Protein AF-A0A420WUK9-F1 (afdb_monomer)

Foldseek 3Di:
DADLALLVLLLQLVVVCPDDVVLVVCVVVVHPDPPPPDDDPSSPRPPLSPVVNVVLVVCCVVPVLLNLLSLLQNVVPDPSNVVSLVSVLVQLLVQLPVVDVCLVVDDPLLSVLLSLLLSLLSVQCSVPVPVPDDDDDPVRSQCCCCPVPVRHDDSVCCVPRPVVSNVSSNVSSVVSNCVSRVVSSVSVVVSVVVVVVVVVVVD

Sequence (203 aa):
MIVNDPIEAVMRALDSGVRTQSMADLEEAGCKVQTSGSRGAGASHNEQYSRVFGHIRRMEDERPEQAATLYTLCAPEAEESNRWIDLMHARVVELMQQIITNWSNLRQRKTDRIEWLAFAAIIERRADLDDVKPDWGAERIAFYLAEFHGVNIPVNQWKRDWEAYWVAAKSALKEAEYQATDPVYKIIKEENRKNREFFDIAA

Mean predicted aligned error: 8.72 Å

Secondary structure (DSSP, 8-state):
---S-HHHHHHHHHHTTTT-HHHHHHHHTT-------S--TTTTSSGGGHHHHHHHHHHHHH-HHHHHHHHHHH-TTSHHHHHHHHHHHHHHHHHHHHH-TTGGGS-HHHHHHHHHHHHHHHHHHHH-SSS-SPPPPHHHHHHHHHHHH-----GGGHHHHTHHHHHHHHHHHHHHHHHHHHHHHHHHHHHHHHHHHHHHHH-

Structure (mmCIF, N/CA/C/O backbone):
data_AF-A0A420WUK9-F1
#
_entry.id   AF-A0A420WUK9-F1
#
loop_
_atom_site.group_PDB
_atom_site.id
_atom_site.type_symbol
_atom_site.label_atom_id
_atom_site.label_alt_id
_atom_site.label_comp_id
_atom_site.label_asym_id
_atom_site.label_entity_id
_atom_site.label_seq_id
_atom_site.pdbx_PDB_ins_code
_atom_site.Cartn_x
_atom_site.Cartn_y
_atom_site.Cartn_z
_atom_site.occupancy
_atom_site.B_iso_or_equiv
_atom_site.auth_seq_id
_atom_site.auth_comp_id
_atom_site.auth_asym_id
_atom_site.auth_atom_id
_atom_site.pdbx_PDB_model_num
ATOM 1 N N . MET A 1 1 ? 16.450 7.576 -21.619 1.00 72.56 1 MET A N 1
ATOM 2 C CA . MET A 1 1 ? 16.780 7.382 -20.189 1.00 72.56 1 MET A CA 1
ATOM 3 C C . MET A 1 1 ? 15.486 7.052 -19.465 1.00 72.56 1 MET A C 1
ATOM 5 O O . MET A 1 1 ? 14.461 7.597 -19.855 1.00 72.56 1 MET A O 1
ATOM 9 N N . ILE A 1 2 ? 15.513 6.131 -18.507 1.00 81.00 2 ILE A N 1
ATOM 10 C CA . ILE A 1 2 ? 14.335 5.741 -17.723 1.00 81.00 2 ILE A CA 1
ATOM 11 C C . ILE A 1 2 ? 14.124 6.781 -16.615 1.00 81.00 2 ILE A C 1
ATOM 13 O O . ILE A 1 2 ? 15.103 7.286 -16.061 1.00 81.00 2 ILE A O 1
ATOM 17 N N . VAL A 1 3 ? 12.870 7.113 -16.303 1.00 85.69 3 VAL A N 1
ATOM 18 C CA . VAL A 1 3 ? 12.529 7.962 -15.145 1.00 85.69 3 VAL A CA 1
ATOM 19 C C . VAL A 1 3 ? 13.046 7.337 -13.846 1.00 85.69 3 VAL A C 1
ATOM 21 O O . VAL A 1 3 ? 13.104 6.117 -13.726 1.00 85.69 3 VAL A O 1
ATOM 24 N N . ASN A 1 4 ? 13.490 8.162 -12.896 1.00 87.31 4 ASN A N 1
ATOM 25 C CA . ASN A 1 4 ? 14.113 7.657 -11.666 1.00 87.31 4 ASN A CA 1
ATOM 26 C C . ASN A 1 4 ? 13.093 7.172 -10.630 1.00 87.31 4 ASN A C 1
ATOM 28 O O . ASN A 1 4 ? 13.461 6.379 -9.764 1.00 87.31 4 ASN A O 1
ATOM 32 N N . ASP A 1 5 ? 11.852 7.652 -10.711 1.00 89.00 5 ASP A N 1
ATOM 33 C CA . ASP A 1 5 ? 10.774 7.209 -9.838 1.00 89.00 5 ASP A CA 1
ATOM 34 C C . ASP A 1 5 ? 10.286 5.807 -10.259 1.00 89.00 5 ASP A C 1
ATOM 36 O O . ASP A 1 5 ? 9.881 5.625 -11.413 1.00 89.00 5 ASP A O 1
ATOM 40 N N . PRO A 1 6 ? 10.354 4.791 -9.376 1.00 89.50 6 PRO A N 1
ATOM 41 C CA . PRO A 1 6 ? 9.926 3.440 -9.709 1.00 89.50 6 PRO A CA 1
ATOM 42 C C . PRO A 1 6 ? 8.428 3.332 -10.004 1.00 89.50 6 PRO A C 1
ATOM 44 O O . PRO A 1 6 ? 8.076 2.519 -10.858 1.00 89.50 6 PRO A O 1
ATOM 47 N N . ILE A 1 7 ? 7.566 4.134 -9.365 1.00 88.44 7 ILE A N 1
ATOM 48 C CA . ILE A 1 7 ? 6.120 4.119 -9.637 1.00 88.44 7 ILE A CA 1
ATOM 49 C C . ILE A 1 7 ? 5.873 4.620 -11.055 1.00 88.44 7 ILE A C 1
ATOM 51 O O . ILE A 1 7 ? 5.347 3.872 -11.875 1.00 88.44 7 ILE A O 1
ATOM 55 N N . GLU A 1 8 ? 6.354 5.814 -11.400 1.00 87.25 8 GLU A N 1
ATOM 56 C CA . GLU A 1 8 ? 6.238 6.359 -12.752 1.00 87.25 8 GLU A CA 1
ATOM 57 C C . GLU A 1 8 ? 6.865 5.419 -13.798 1.00 87.25 8 GLU A C 1
ATOM 59 O O . GLU A 1 8 ? 6.338 5.249 -14.902 1.00 87.25 8 GLU A O 1
ATOM 64 N N . ALA A 1 9 ? 7.978 4.759 -13.467 1.00 87.69 9 ALA A N 1
ATOM 65 C CA . ALA A 1 9 ? 8.597 3.797 -14.367 1.00 87.69 9 ALA A CA 1
ATOM 66 C C . ALA A 1 9 ? 7.727 2.558 -14.603 1.00 87.69 9 ALA A C 1
ATOM 68 O O . ALA A 1 9 ? 7.656 2.083 -15.737 1.00 87.69 9 ALA A O 1
ATOM 69 N N . VAL A 1 10 ? 7.059 2.048 -13.566 1.00 88.50 10 VAL A N 1
ATOM 70 C CA . VAL A 1 10 ? 6.077 0.966 -13.691 1.00 88.50 10 VAL A CA 1
ATOM 71 C C . VAL A 1 10 ? 4.867 1.435 -14.491 1.00 88.50 10 VAL A C 1
ATOM 73 O O . VAL A 1 10 ? 4.473 0.736 -15.418 1.00 88.50 10 VAL A O 1
ATOM 76 N N . MET A 1 11 ? 4.329 2.628 -14.217 1.00 85.81 11 MET A N 1
ATOM 77 C CA . MET A 1 11 ? 3.212 3.202 -14.979 1.00 85.81 11 MET A CA 1
ATOM 78 C C . MET A 1 11 ? 3.536 3.249 -16.473 1.00 85.81 11 MET A C 1
ATOM 80 O O . MET A 1 11 ? 2.788 2.725 -17.293 1.00 85.81 11 MET A O 1
ATOM 84 N N . ARG A 1 12 ? 4.708 3.787 -16.831 1.00 85.56 12 ARG A N 1
ATOM 85 C CA . ARG A 1 12 ? 5.177 3.850 -18.223 1.00 85.56 12 ARG A CA 1
ATOM 86 C C . ARG A 1 12 ? 5.453 2.470 -18.816 1.00 85.56 12 ARG A C 1
ATOM 88 O O . ARG A 1 12 ? 5.250 2.281 -20.013 1.00 85.56 12 ARG A O 1
ATOM 95 N N . ALA A 1 13 ? 5.904 1.508 -18.011 1.00 84.06 13 ALA A N 1
ATOM 96 C CA . ALA A 1 13 ? 6.100 0.128 -18.446 1.00 84.06 13 ALA A CA 1
ATOM 97 C C . ALA A 1 13 ? 4.763 -0.565 -18.758 1.00 84.06 13 ALA A C 1
ATOM 99 O O . ALA A 1 13 ? 4.667 -1.250 -19.773 1.00 84.06 13 ALA A O 1
ATOM 100 N N . LEU A 1 14 ? 3.732 -0.357 -17.939 1.00 80.38 14 LEU A N 1
ATOM 101 C CA . LEU A 1 14 ? 2.392 -0.906 -18.161 1.00 80.38 14 LEU A CA 1
ATOM 102 C C . LEU A 1 14 ? 1.689 -0.220 -19.346 1.00 80.38 14 LEU A C 1
ATOM 104 O O . LEU A 1 14 ? 1.145 -0.907 -20.207 1.00 80.38 14 LEU A O 1
ATOM 108 N N . ASP A 1 15 ? 1.794 1.107 -19.452 1.00 74.94 15 ASP A N 1
ATOM 109 C CA . ASP A 1 15 ? 1.220 1.904 -20.550 1.00 74.94 15 ASP A CA 1
ATOM 110 C C . ASP A 1 15 ? 1.914 1.649 -21.901 1.00 74.94 15 ASP A C 1
ATOM 112 O O . ASP A 1 15 ? 1.296 1.712 -22.961 1.00 74.94 15 ASP A O 1
AT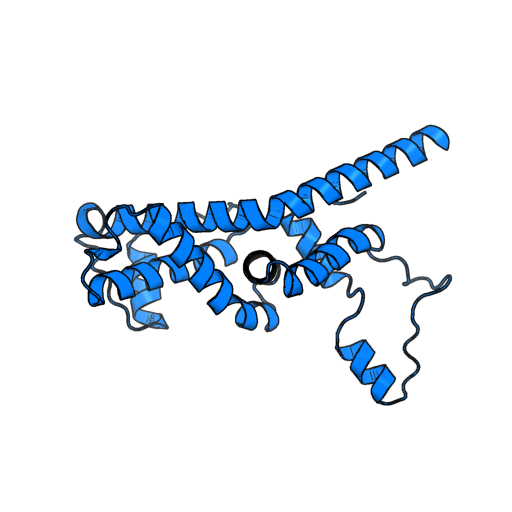OM 116 N N . SER A 1 16 ? 3.200 1.269 -21.888 1.00 63.09 16 SER A N 1
ATOM 117 C CA . SER A 1 16 ? 3.948 0.932 -23.110 1.00 63.09 16 SER A CA 1
ATOM 118 C C . SER A 1 16 ? 3.392 -0.263 -23.886 1.00 63.09 16 SER A C 1
ATOM 120 O O . SER A 1 16 ? 3.826 -0.502 -25.014 1.00 63.09 16 SER A O 1
ATOM 122 N N . GLY A 1 17 ? 2.451 -1.019 -23.307 1.00 53.19 17 GLY A N 1
ATOM 123 C CA . GLY A 1 17 ? 1.754 -2.088 -24.011 1.00 53.19 17 GLY A CA 1
ATOM 124 C C . GLY A 1 17 ? 2.697 -3.154 -24.564 1.00 53.19 17 GLY A C 1
ATOM 125 O O . GLY A 1 17 ? 2.399 -3.747 -25.602 1.00 53.19 17 GLY A O 1
ATOM 126 N N . VAL A 1 18 ? 3.840 -3.409 -23.909 1.00 50.34 18 VAL A N 1
ATOM 127 C CA . VAL A 1 18 ? 4.746 -4.505 -24.281 1.00 50.34 18 VAL A CA 1
ATOM 128 C C . VAL A 1 18 ? 4.016 -5.821 -23.989 1.00 50.34 18 VAL A C 1
ATOM 130 O O . VAL A 1 18 ? 4.150 -6.409 -22.930 1.00 50.34 18 VAL A O 1
ATOM 133 N N . ARG A 1 19 ? 3.202 -6.252 -24.959 1.00 47.47 19 ARG A N 1
ATOM 134 C CA . ARG A 1 19 ? 2.242 -7.369 -24.945 1.00 47.47 19 ARG A CA 1
ATOM 135 C C . ARG A 1 19 ? 1.090 -7.221 -23.944 1.00 47.47 19 ARG A C 1
ATOM 137 O O . ARG A 1 19 ? 1.145 -7.700 -22.815 1.00 47.47 19 ARG A O 1
ATOM 144 N N . THR A 1 20 ? -0.010 -6.640 -24.414 1.00 48.09 20 THR A N 1
ATOM 145 C CA . THR A 1 20 ? -1.340 -6.835 -23.821 1.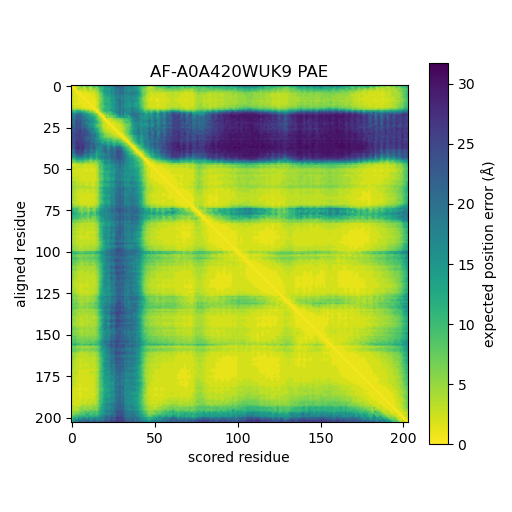00 48.09 20 THR A CA 1
ATOM 146 C C . THR A 1 20 ? -1.908 -8.204 -24.220 1.00 48.09 20 THR A C 1
ATOM 148 O O . THR A 1 20 ? -1.665 -8.676 -25.332 1.00 48.09 20 THR A O 1
ATOM 151 N N . GLN A 1 21 ? -2.690 -8.838 -23.336 1.00 43.78 21 GLN A N 1
ATOM 152 C CA . GLN A 1 21 ? -3.419 -10.099 -23.587 1.00 43.78 21 GLN A CA 1
ATOM 153 C C . GLN A 1 21 ? -4.220 -10.050 -24.901 1.00 43.78 21 GLN A C 1
ATOM 155 O O . GLN A 1 21 ? -4.240 -11.010 -25.661 1.00 43.78 21 GLN A O 1
ATOM 160 N N . SER A 1 22 ? -4.752 -8.874 -25.244 1.00 44.00 22 SER A N 1
ATOM 161 C CA . SER A 1 22 ? -5.442 -8.608 -26.507 1.00 44.00 22 SER A CA 1
ATOM 162 C C . SER A 1 22 ? -4.609 -8.914 -27.757 1.00 44.00 22 SER A C 1
ATOM 164 O O . SER A 1 22 ? -5.177 -9.226 -28.794 1.00 44.00 22 SER A O 1
ATOM 166 N N . MET A 1 23 ? -3.275 -8.849 -27.697 1.00 48.78 23 MET A N 1
ATOM 167 C CA . MET A 1 23 ? -2.414 -9.280 -28.805 1.00 48.78 23 MET A CA 1
ATOM 168 C C . MET A 1 23 ? -2.278 -10.807 -28.887 1.00 48.78 23 MET A C 1
ATOM 170 O O . MET A 1 23 ? -2.186 -11.334 -29.990 1.00 48.78 23 MET A O 1
ATOM 174 N N . ALA A 1 24 ? -2.304 -11.522 -27.758 1.00 50.66 24 ALA A N 1
ATOM 175 C CA . ALA A 1 24 ? -2.327 -12.986 -27.754 1.00 50.66 24 ALA A CA 1
ATOM 176 C C . ALA A 1 24 ? -3.669 -13.516 -28.293 1.00 50.66 24 ALA A C 1
ATOM 178 O O . ALA A 1 24 ? -3.678 -14.386 -29.162 1.00 50.66 24 ALA A O 1
ATOM 179 N N . ASP A 1 25 ? -4.782 -12.901 -27.882 1.00 51.44 25 ASP A N 1
ATOM 180 C CA . ASP A 1 25 ? -6.128 -13.243 -28.363 1.00 51.44 25 ASP A CA 1
ATOM 181 C C . ASP A 1 25 ? -6.295 -12.937 -29.868 1.00 51.44 25 ASP A C 1
ATOM 183 O O . ASP A 1 25 ? -6.964 -13.668 -30.598 1.00 51.44 25 ASP A O 1
ATOM 187 N N . LEU A 1 26 ? -5.653 -11.872 -30.370 1.00 53.84 26 LEU A N 1
ATOM 188 C CA . LEU A 1 26 ? -5.633 -11.534 -31.798 1.00 53.84 26 LEU A CA 1
ATOM 189 C C . LEU A 1 26 ? -4.819 -12.539 -32.632 1.00 53.84 26 LEU A C 1
ATOM 191 O O . LEU A 1 26 ? -5.233 -12.860 -33.747 1.00 53.84 26 LEU A O 1
ATOM 195 N N . GLU A 1 27 ? -3.695 -13.055 -32.124 1.00 52.12 27 GLU A N 1
ATOM 196 C CA . GLU A 1 27 ? -2.941 -14.129 -32.795 1.00 52.12 27 GLU A CA 1
ATOM 197 C C . GLU A 1 27 ? -3.718 -15.454 -32.793 1.00 52.12 27 GLU A C 1
ATOM 199 O O . GLU A 1 27 ? -3.749 -16.142 -33.817 1.00 52.12 27 GLU A O 1
ATOM 204 N N . GLU A 1 28 ? -4.405 -15.783 -31.693 1.00 53.22 28 GLU A N 1
ATOM 205 C CA . GLU A 1 28 ? -5.277 -16.963 -31.593 1.00 53.22 28 GLU A CA 1
ATOM 206 C C . GLU A 1 28 ? -6.492 -16.865 -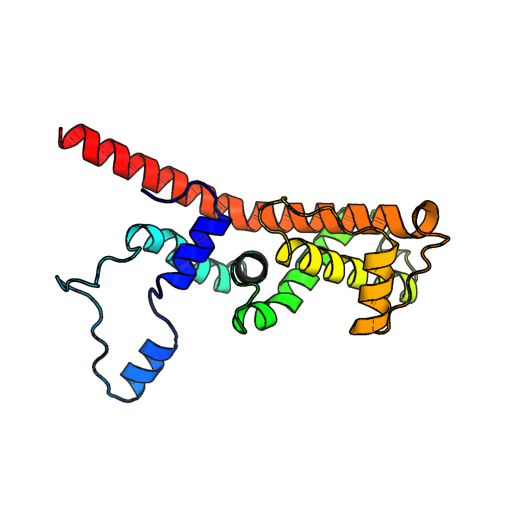32.536 1.00 53.22 28 GLU A C 1
ATOM 208 O O . GLU A 1 28 ? -6.886 -17.854 -33.158 1.00 53.22 28 GLU A O 1
ATOM 213 N N . ALA A 1 29 ? -7.014 -15.654 -32.758 1.00 61.88 29 ALA A N 1
ATOM 214 C CA . ALA A 1 29 ? -8.036 -15.357 -33.765 1.00 61.88 29 ALA A CA 1
ATOM 215 C C . ALA A 1 29 ? -7.506 -15.332 -35.219 1.00 61.88 29 ALA A C 1
ATOM 217 O O . ALA A 1 29 ? -8.258 -15.041 -36.154 1.00 61.88 29 ALA A O 1
ATOM 218 N N . GLY A 1 30 ? -6.221 -15.629 -35.440 1.00 43.41 30 GLY A N 1
ATOM 219 C CA . GLY A 1 30 ? -5.602 -15.688 -36.767 1.00 43.41 30 GLY A CA 1
ATOM 220 C C . GLY A 1 30 ? -5.255 -14.323 -37.372 1.00 43.41 30 GLY A C 1
ATOM 221 O O . GLY A 1 30 ? -4.895 -14.246 -38.553 1.00 43.41 30 GLY A O 1
ATOM 222 N N . CYS A 1 31 ? -5.332 -13.236 -36.601 1.00 46.03 31 CYS A N 1
ATOM 223 C CA . CYS A 1 31 ? -4.826 -11.938 -37.026 1.00 46.03 31 CYS A CA 1
ATOM 224 C C . CYS A 1 31 ? -3.295 -11.917 -36.923 1.00 46.03 31 CYS A C 1
ATOM 226 O O . CYS A 1 31 ? -2.708 -12.295 -35.912 1.00 46.03 31 CYS A O 1
ATOM 228 N N . LYS A 1 32 ? -2.619 -11.428 -37.972 1.00 41.16 32 LYS A N 1
ATOM 229 C CA . LYS A 1 32 ? -1.174 -11.174 -37.916 1.00 41.16 32 LYS A CA 1
ATOM 230 C C . LYS A 1 32 ? -0.914 -9.982 -37.006 1.00 41.16 32 LYS A C 1
ATOM 232 O O . LYS A 1 32 ? -0.949 -8.838 -37.460 1.00 41.16 32 LYS A O 1
ATOM 237 N N . VAL A 1 33 ? -0.628 -10.246 -35.739 1.00 45.53 33 VAL A N 1
ATOM 238 C CA . VAL A 1 33 ? -0.052 -9.234 -34.863 1.00 45.53 33 VAL A CA 1
ATOM 239 C C . VAL A 1 33 ? 1.368 -8.982 -35.349 1.00 45.53 33 VAL A C 1
ATOM 241 O O . VAL A 1 33 ? 2.198 -9.886 -35.433 1.00 45.53 33 VAL A O 1
ATOM 244 N N . GLN A 1 34 ? 1.647 -7.744 -35.755 1.00 39.94 34 GLN A N 1
ATOM 245 C CA . GLN A 1 34 ? 3.015 -7.330 -36.029 1.00 39.94 34 GLN A CA 1
ATOM 246 C C . GLN A 1 34 ? 3.765 -7.299 -34.698 1.00 39.94 34 GLN A C 1
ATOM 248 O O . GLN A 1 34 ? 3.801 -6.280 -34.015 1.00 39.94 34 GLN A O 1
ATOM 253 N N . THR A 1 35 ? 4.385 -8.418 -34.327 1.00 40.50 35 THR A N 1
ATOM 254 C CA . THR A 1 35 ? 5.467 -8.400 -33.348 1.00 40.50 35 THR A CA 1
ATOM 255 C C . THR A 1 35 ? 6.555 -7.519 -33.943 1.00 40.50 35 THR A C 1
ATOM 257 O O . THR A 1 35 ? 7.091 -7.844 -35.006 1.00 40.50 35 THR A O 1
ATOM 260 N N . SER A 1 36 ? 6.844 -6.381 -33.321 1.00 43.00 36 SER A N 1
ATOM 261 C CA . SER A 1 36 ? 7.836 -5.424 -33.799 1.00 43.00 36 SER A CA 1
ATOM 262 C C . SER A 1 36 ? 9.255 -5.979 -33.648 1.00 43.00 36 SER A C 1
ATOM 264 O O . SER A 1 36 ? 10.040 -5.541 -32.816 1.00 43.00 36 SER A O 1
ATOM 266 N N . GLY A 1 37 ? 9.601 -6.940 -34.499 1.00 39.81 37 GLY A N 1
ATOM 267 C CA . GLY A 1 37 ? 10.930 -7.053 -35.060 1.00 39.81 37 GLY A CA 1
ATOM 268 C C . GLY A 1 37 ? 10.988 -6.139 -36.280 1.00 39.81 37 GLY A C 1
ATOM 269 O O . GLY A 1 37 ? 10.322 -6.389 -37.280 1.00 39.81 37 GLY A O 1
ATOM 270 N N . SER A 1 38 ? 11.816 -5.100 -36.203 1.00 36.25 38 SER A N 1
ATOM 271 C CA . SER A 1 38 ? 12.201 -4.188 -37.292 1.00 36.25 38 SER A CA 1
ATOM 272 C C . SER A 1 38 ? 11.296 -2.967 -37.584 1.00 36.25 38 SER A C 1
ATOM 274 O O . SER A 1 38 ? 10.196 -3.053 -38.114 1.00 36.25 38 SER A O 1
ATOM 276 N N . ARG A 1 39 ? 11.868 -1.786 -37.297 1.00 35.84 39 ARG A N 1
ATOM 277 C CA . ARG A 1 39 ? 11.868 -0.571 -38.143 1.00 35.84 39 ARG A CA 1
ATOM 278 C C . ARG A 1 39 ? 10.514 -0.029 -38.645 1.00 35.84 39 ARG A C 1
ATOM 280 O O . ARG A 1 39 ? 10.392 0.311 -39.818 1.00 35.84 39 ARG A O 1
ATOM 287 N N . GLY A 1 40 ? 9.534 0.147 -37.761 1.00 31.86 40 GLY A N 1
ATOM 288 C CA . GLY A 1 40 ? 8.348 0.979 -38.020 1.00 31.86 40 GLY A CA 1
ATOM 289 C C . GLY A 1 40 ? 8.339 2.234 -37.143 1.00 31.86 40 GLY A C 1
ATOM 290 O O . GLY A 1 40 ? 8.760 2.167 -35.993 1.00 31.86 40 GLY A O 1
ATOM 291 N N . ALA A 1 41 ? 7.830 3.362 -37.649 1.00 33.84 41 ALA A N 1
ATOM 292 C CA . ALA A 1 41 ? 7.828 4.680 -36.987 1.00 33.84 41 ALA A CA 1
ATOM 293 C C . ALA A 1 41 ? 7.023 4.779 -35.662 1.00 33.84 41 ALA A C 1
ATOM 295 O O . ALA A 1 41 ? 6.920 5.860 -35.093 1.00 33.84 41 ALA A O 1
ATOM 296 N N . GLY A 1 42 ? 6.481 3.664 -35.158 1.00 40.25 42 GLY A N 1
ATOM 297 C CA . GLY A 1 42 ? 5.847 3.541 -33.838 1.00 40.25 42 GLY A CA 1
ATOM 298 C C . GLY A 1 42 ? 6.417 2.416 -32.960 1.00 40.25 42 GLY A C 1
ATOM 299 O O . GLY A 1 42 ? 5.924 2.203 -31.862 1.00 40.25 42 GLY A O 1
ATOM 300 N N . ALA A 1 43 ? 7.455 1.699 -33.412 1.00 41.00 43 ALA A N 1
ATOM 301 C CA . ALA A 1 43 ? 8.002 0.510 -32.741 1.00 41.00 43 ALA A CA 1
ATOM 302 C C . ALA A 1 43 ? 8.920 0.814 -31.537 1.00 41.00 43 ALA A C 1
ATOM 304 O O . ALA A 1 43 ? 9.474 -0.108 -30.949 1.00 41.00 43 ALA A O 1
ATOM 305 N N . SER A 1 44 ? 9.116 2.089 -31.191 1.00 47.16 44 SER A N 1
ATOM 306 C CA . SER A 1 44 ? 10.120 2.545 -30.219 1.00 47.16 44 SER A CA 1
ATOM 307 C C . SER A 1 44 ? 9.538 3.344 -29.053 1.00 47.16 44 SER A C 1
ATOM 309 O O . SER A 1 44 ? 10.287 4.018 -28.342 1.00 47.16 44 SER A O 1
ATOM 311 N N . HIS A 1 45 ? 8.216 3.356 -28.866 1.00 47.50 45 HIS A N 1
ATOM 312 C CA . HIS A 1 45 ? 7.660 3.994 -27.677 1.00 47.50 45 HIS A CA 1
ATOM 313 C C . HIS A 1 45 ? 7.955 3.102 -26.470 1.00 47.50 45 HIS A C 1
ATOM 315 O O . HIS A 1 45 ? 7.460 1.987 -26.375 1.00 47.50 45 HIS A O 1
ATOM 321 N N . ASN A 1 46 ? 8.801 3.602 -25.566 1.00 60.41 46 ASN A N 1
ATOM 322 C CA . ASN A 1 46 ? 9.093 3.004 -24.264 1.00 60.41 46 ASN A CA 1
ATOM 323 C C . ASN A 1 46 ? 9.864 1.664 -24.264 1.00 60.41 46 ASN A C 1
ATOM 325 O O . ASN A 1 46 ? 9.864 0.982 -23.243 1.00 60.41 46 ASN A O 1
ATOM 329 N N . GLU A 1 47 ? 10.615 1.315 -25.319 1.00 68.81 47 GLU A N 1
ATOM 330 C CA . GLU A 1 47 ? 11.494 0.120 -25.337 1.00 68.81 47 GLU A CA 1
ATOM 331 C C . GLU A 1 47 ? 12.451 0.073 -24.129 1.00 68.81 47 GLU A C 1
ATOM 333 O O . GLU A 1 47 ? 12.728 -0.994 -23.571 1.00 68.81 47 GLU A O 1
ATOM 338 N N . GLN A 1 48 ? 12.878 1.246 -23.650 1.00 74.06 48 GLN A N 1
ATOM 339 C CA . GLN A 1 48 ? 13.698 1.393 -22.450 1.00 74.06 48 GLN A CA 1
ATOM 340 C C . GLN A 1 48 ? 13.042 0.835 -21.170 1.00 74.06 48 GLN A C 1
ATOM 342 O O . GLN A 1 48 ? 13.749 0.561 -20.208 1.00 74.06 48 GLN A O 1
ATOM 347 N N . TYR A 1 49 ? 11.722 0.624 -21.143 1.00 83.38 49 TYR A N 1
ATOM 348 C CA . TYR A 1 49 ? 10.981 0.059 -20.008 1.00 83.38 49 TYR A CA 1
ATOM 349 C C . TYR A 1 49 ? 10.765 -1.460 -20.104 1.00 83.38 49 TYR A C 1
ATOM 351 O O . TYR A 1 49 ? 10.251 -2.065 -19.164 1.00 83.38 49 TYR A O 1
ATOM 359 N N . SER A 1 50 ? 11.205 -2.115 -21.184 1.00 83.38 50 SER A N 1
ATOM 360 C CA . SER A 1 50 ? 11.016 -3.560 -21.405 1.00 83.38 50 SER A CA 1
ATOM 361 C C . SER A 1 50 ? 11.553 -4.438 -20.264 1.00 83.38 50 SER A C 1
ATOM 363 O O . SER A 1 50 ? 10.906 -5.411 -19.873 1.00 83.38 50 SER A O 1
ATOM 365 N N . ARG A 1 51 ? 12.702 -4.083 -19.668 1.00 85.81 51 ARG A N 1
ATOM 366 C CA . ARG A 1 51 ? 13.251 -4.798 -18.498 1.00 85.81 51 ARG A CA 1
ATOM 367 C C . ARG A 1 51 ? 12.406 -4.613 -17.238 1.00 85.81 51 ARG A C 1
ATOM 369 O O . ARG A 1 51 ? 12.308 -5.557 -16.458 1.00 85.81 51 ARG A O 1
ATOM 376 N N . VAL A 1 52 ? 11.822 -3.429 -17.041 1.00 88.06 52 VAL A N 1
ATOM 377 C CA . VAL A 1 52 ? 10.908 -3.155 -15.920 1.00 88.06 52 VAL A CA 1
ATOM 378 C C . VAL A 1 52 ? 9.643 -3.993 -16.094 1.00 88.06 52 VAL A C 1
ATOM 380 O O . VAL A 1 52 ? 9.286 -4.747 -15.195 1.00 88.06 52 VAL A O 1
ATOM 383 N N . PHE A 1 53 ? 9.049 -3.977 -17.289 1.00 86.75 53 PHE A N 1
ATOM 384 C CA . PHE A 1 53 ? 7.879 -4.792 -17.609 1.00 86.75 53 PHE A CA 1
ATOM 385 C C . PHE A 1 53 ? 8.135 -6.297 -17.426 1.00 86.75 53 PHE A C 1
ATOM 387 O O . PHE A 1 53 ? 7.401 -6.980 -16.717 1.00 86.75 53 PHE A O 1
ATOM 394 N N . GLY A 1 54 ? 9.223 -6.824 -17.999 1.00 85.00 54 GLY A N 1
ATOM 395 C CA . GLY A 1 54 ? 9.584 -8.238 -17.853 1.00 85.00 54 GLY A CA 1
ATOM 396 C C . GLY A 1 54 ? 9.934 -8.641 -16.414 1.00 85.00 54 GLY A C 1
ATOM 397 O O . GLY A 1 54 ? 9.892 -9.821 -16.068 1.00 85.00 54 GLY A O 1
ATOM 398 N N . HIS A 1 55 ? 10.295 -7.688 -15.554 1.00 89.38 55 HIS A N 1
ATOM 399 C CA . HIS A 1 55 ? 10.437 -7.945 -14.126 1.00 89.38 55 HIS A CA 1
ATOM 400 C C . HIS A 1 55 ? 9.081 -8.036 -13.424 1.00 89.38 55 HIS A C 1
ATOM 402 O O . HIS A 1 55 ? 8.876 -9.001 -12.695 1.00 89.38 55 HIS A O 1
ATOM 408 N N . ILE A 1 56 ? 8.155 -7.113 -13.701 1.00 89.00 56 ILE A N 1
ATOM 409 C CA . ILE A 1 56 ? 6.787 -7.145 -13.157 1.00 89.00 56 ILE A CA 1
ATOM 410 C C . ILE A 1 56 ? 6.095 -8.464 -13.524 1.00 89.00 56 ILE A C 1
ATOM 412 O O . ILE A 1 56 ? 5.550 -9.125 -12.651 1.00 89.00 56 ILE A O 1
ATOM 416 N N . ARG A 1 57 ? 6.210 -8.915 -14.781 1.00 87.94 57 ARG A N 1
ATOM 417 C CA . ARG A 1 57 ? 5.630 -10.199 -15.212 1.00 87.94 57 ARG A CA 1
ATOM 418 C C . ARG A 1 57 ? 6.196 -11.407 -14.472 1.00 87.94 57 ARG A C 1
ATOM 420 O O . ARG A 1 57 ? 5.443 -12.282 -14.087 1.00 87.94 57 ARG A O 1
ATOM 427 N N . ARG A 1 58 ? 7.505 -11.449 -14.212 1.00 89.88 58 ARG A N 1
ATOM 428 C CA . ARG A 1 58 ? 8.084 -12.520 -13.376 1.00 89.88 58 ARG A CA 1
ATOM 429 C C . ARG A 1 58 ? 7.637 -12.425 -11.921 1.00 89.88 58 ARG A C 1
ATOM 431 O O . ARG A 1 58 ? 7.480 -13.445 -11.265 1.00 89.88 58 ARG A O 1
ATOM 438 N N . MET A 1 59 ? 7.432 -11.208 -11.425 1.00 90.94 59 MET A N 1
ATO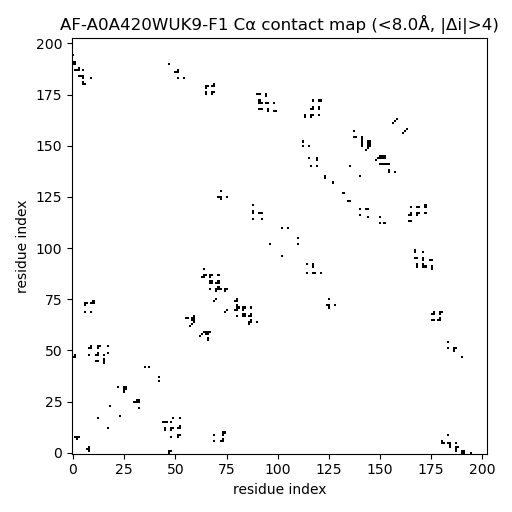M 439 C CA . MET A 1 59 ? 6.939 -10.974 -10.073 1.00 90.94 59 MET A CA 1
ATOM 440 C C . MET A 1 59 ? 5.525 -11.537 -9.882 1.00 90.94 59 MET A C 1
ATOM 442 O O . MET A 1 59 ? 5.230 -11.994 -8.787 1.00 90.94 59 MET A O 1
ATOM 446 N N . GLU A 1 60 ? 4.685 -11.575 -10.921 1.00 91.06 60 GLU A N 1
ATOM 447 C CA . GLU A 1 60 ? 3.360 -12.219 -10.856 1.00 91.06 60 GLU A CA 1
ATOM 448 C C . GLU A 1 60 ? 3.448 -13.695 -10.455 1.00 91.06 60 GLU A C 1
ATOM 450 O O . GLU A 1 60 ? 2.649 -14.149 -9.641 1.00 91.06 60 GLU A O 1
ATOM 455 N N . ASP A 1 61 ? 4.441 -14.419 -10.976 1.00 90.81 61 ASP A N 1
ATOM 456 C CA . ASP A 1 61 ? 4.633 -15.841 -10.685 1.00 90.81 61 ASP A CA 1
ATOM 457 C C . ASP A 1 61 ? 5.443 -16.069 -9.399 1.00 90.81 61 ASP A C 1
ATOM 459 O O . ASP A 1 61 ? 5.143 -16.958 -8.603 1.00 90.81 61 ASP A O 1
ATOM 463 N N . GLU A 1 62 ? 6.505 -15.284 -9.198 1.00 93.69 62 GLU A N 1
ATOM 464 C CA . GLU A 1 62 ? 7.481 -15.517 -8.129 1.00 93.69 62 GLU A CA 1
ATOM 465 C C . GLU A 1 62 ? 7.075 -14.882 -6.791 1.00 93.69 62 GLU A C 1
ATOM 467 O O . GLU A 1 62 ? 7.437 -15.403 -5.733 1.00 93.69 62 GLU A O 1
ATOM 472 N N . ARG A 1 63 ? 6.404 -13.722 -6.834 1.00 93.75 63 ARG A N 1
ATOM 473 C CA . ARG A 1 63 ? 6.080 -12.859 -5.679 1.00 93.75 63 ARG A CA 1
ATOM 474 C C . ARG A 1 63 ? 4.782 -12.076 -5.921 1.00 93.75 63 ARG A C 1
ATOM 476 O O . ARG A 1 63 ? 4.811 -10.840 -6.034 1.00 93.75 63 ARG A O 1
ATOM 483 N N . PRO A 1 64 ? 3.641 -12.771 -6.042 1.00 93.56 64 PRO A N 1
ATOM 484 C CA . PRO A 1 64 ? 2.384 -12.170 -6.476 1.00 93.56 64 PRO A CA 1
ATOM 485 C C . PRO A 1 64 ? 1.921 -11.017 -5.570 1.00 93.56 64 PRO A C 1
ATOM 487 O O . PRO A 1 64 ? 1.294 -10.078 -6.047 1.00 93.56 64 PRO A O 1
ATOM 490 N N . GLU A 1 65 ? 2.277 -11.013 -4.285 1.00 93.38 65 GLU A N 1
ATOM 491 C CA . GLU A 1 65 ? 1.990 -9.927 -3.342 1.00 93.38 65 GLU A CA 1
ATOM 492 C C . GLU A 1 65 ? 2.735 -8.615 -3.656 1.00 93.38 65 GLU A C 1
ATOM 494 O O . GLU A 1 65 ? 2.196 -7.517 -3.472 1.00 93.38 65 GLU A O 1
ATOM 499 N N . GLN A 1 66 ? 3.964 -8.709 -4.172 1.00 94.12 66 GLN A N 1
ATOM 500 C CA . GLN A 1 66 ? 4.735 -7.542 -4.606 1.00 94.12 66 GLN A CA 1
ATOM 501 C C . GLN A 1 66 ? 4.193 -7.026 -5.943 1.00 94.12 66 GLN A C 1
ATOM 503 O O . GLN A 1 66 ? 4.013 -5.818 -6.108 1.00 94.12 66 GLN A O 1
ATOM 508 N N . ALA A 1 67 ? 3.834 -7.935 -6.858 1.00 91.88 67 ALA A N 1
ATOM 509 C CA . ALA A 1 67 ? 3.193 -7.572 -8.120 1.00 91.88 67 ALA A CA 1
ATOM 510 C C . ALA A 1 67 ? 1.848 -6.875 -7.873 1.00 91.88 67 ALA A C 1
ATOM 512 O O . ALA A 1 67 ? 1.588 -5.818 -8.447 1.00 91.88 67 ALA A O 1
ATOM 513 N N . ALA A 1 68 ? 1.035 -7.405 -6.953 1.00 92.81 68 ALA A N 1
ATOM 514 C CA . ALA A 1 68 ? -0.241 -6.819 -6.559 1.00 92.81 68 ALA A CA 1
ATOM 515 C C . ALA A 1 68 ? -0.095 -5.374 -6.077 1.00 92.81 68 ALA A C 1
ATOM 517 O O . ALA A 1 68 ? -0.905 -4.516 -6.425 1.00 92.81 68 ALA A O 1
ATOM 518 N N . THR A 1 69 ? 0.957 -5.102 -5.303 1.00 93.81 69 THR A N 1
ATOM 519 C CA . THR A 1 69 ? 1.271 -3.759 -4.807 1.00 93.81 69 THR A CA 1
ATOM 520 C C . THR A 1 69 ? 1.568 -2.804 -5.965 1.00 93.81 69 THR A C 1
ATOM 522 O O . THR A 1 69 ? 0.988 -1.720 -6.026 1.00 93.81 69 THR A O 1
ATOM 525 N N . LEU A 1 70 ? 2.399 -3.220 -6.930 1.00 91.56 70 LEU A N 1
ATOM 526 C CA . LEU A 1 70 ? 2.695 -2.416 -8.121 1.00 91.56 70 LEU A CA 1
ATOM 527 C C . LEU A 1 70 ? 1.443 -2.173 -8.967 1.00 91.56 70 LEU A C 1
ATOM 529 O O . LEU A 1 70 ? 1.174 -1.030 -9.322 1.00 91.56 70 LEU A O 1
ATOM 533 N N . TYR A 1 71 ? 0.647 -3.206 -9.247 1.00 89.94 71 TYR A N 1
ATOM 534 C CA . TYR A 1 71 ? -0.585 -3.067 -10.028 1.00 89.94 71 TYR A CA 1
ATOM 535 C C . TYR A 1 71 ? -1.607 -2.156 -9.357 1.00 89.94 71 TYR A C 1
ATOM 537 O O . TYR A 1 71 ? -2.206 -1.295 -10.005 1.00 89.94 71 TYR A O 1
ATOM 545 N N . THR A 1 72 ? -1.786 -2.320 -8.049 1.00 91.00 72 THR A N 1
ATOM 546 C CA . THR A 1 72 ? -2.788 -1.561 -7.307 1.00 91.00 72 THR A CA 1
ATOM 547 C C . THR A 1 72 ? -2.433 -0.077 -7.247 1.00 91.00 72 THR A C 1
ATOM 549 O O . THR A 1 72 ? -3.314 0.764 -7.439 1.00 91.00 72 THR A O 1
ATOM 552 N N . LEU A 1 73 ? -1.153 0.248 -7.023 1.00 89.12 73 LEU A N 1
ATOM 553 C CA . LEU A 1 73 ? -0.682 1.627 -6.899 1.00 89.12 73 LEU A CA 1
ATOM 554 C C . LEU A 1 73 ? -0.418 2.299 -8.24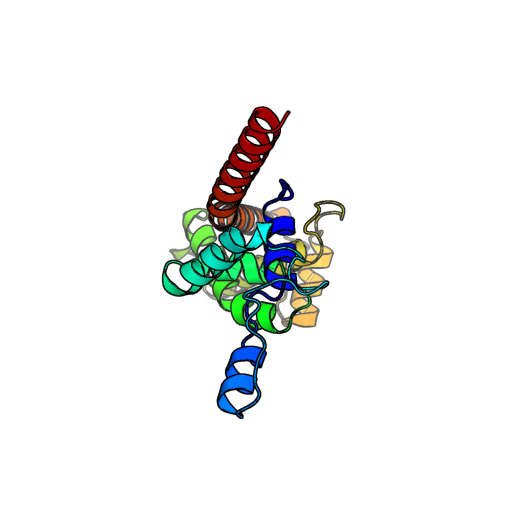9 1.00 89.12 73 LEU A C 1
ATOM 556 O O . LEU A 1 73 ? -0.731 3.469 -8.396 1.00 89.12 73 LEU A O 1
ATOM 560 N N . CYS A 1 74 ? 0.114 1.591 -9.245 1.00 82.31 74 CYS A N 1
ATOM 561 C CA . CYS A 1 74 ? 0.553 2.206 -10.503 1.00 82.31 74 CYS A CA 1
ATOM 562 C C . CYS A 1 74 ? -0.542 2.236 -11.582 1.00 82.31 74 CYS A C 1
ATOM 564 O O . CYS A 1 74 ? -0.401 2.934 -12.579 1.00 82.31 74 CYS A O 1
ATOM 566 N N . ALA A 1 75 ? -1.644 1.505 -11.419 1.00 71.88 75 ALA A N 1
ATOM 567 C CA . ALA A 1 75 ? -2.756 1.539 -12.369 1.00 71.88 75 ALA A CA 1
ATOM 568 C C . ALA A 1 75 ? -4.104 1.791 -11.672 1.00 71.88 75 ALA A C 1
ATOM 570 O O . ALA A 1 75 ? -5.053 1.043 -11.894 1.00 71.88 75 ALA A O 1
ATOM 571 N N . PRO A 1 76 ? -4.237 2.826 -10.818 1.00 65.69 76 PRO A N 1
ATOM 572 C CA . PRO A 1 76 ? -5.393 2.981 -9.937 1.00 65.69 76 PRO A CA 1
ATOM 573 C C . PRO A 1 76 ? -6.718 3.201 -10.682 1.00 65.69 76 PRO A C 1
ATOM 575 O O . PRO A 1 76 ? -7.773 3.031 -10.082 1.00 65.69 76 PRO A O 1
ATOM 578 N N . GLU A 1 77 ? -6.696 3.556 -11.963 1.00 66.44 77 GLU A N 1
ATOM 579 C CA . GLU A 1 77 ? -7.904 3.713 -12.785 1.00 66.44 77 GLU A CA 1
ATOM 580 C C . GLU A 1 77 ? -8.174 2.500 -13.691 1.00 66.44 77 GLU A C 1
ATOM 582 O O . GLU A 1 77 ? -9.243 2.399 -14.290 1.00 66.44 77 GLU A O 1
ATOM 587 N N . ALA A 1 78 ? -7.233 1.554 -13.779 1.00 65.25 78 ALA A N 1
ATOM 588 C CA . ALA A 1 78 ? -7.395 0.358 -14.590 1.00 65.25 78 ALA A CA 1
ATOM 589 C C . ALA A 1 78 ? -8.272 -0.671 -13.868 1.00 65.25 78 ALA A C 1
ATOM 591 O O . ALA A 1 78 ? -8.080 -0.958 -12.685 1.00 65.25 78 ALA A O 1
ATOM 592 N N . GLU A 1 79 ? -9.184 -1.307 -14.604 1.00 67.88 79 GLU A N 1
ATOM 593 C CA . GLU A 1 79 ? -9.978 -2.436 -14.099 1.00 67.88 79 GLU A CA 1
ATOM 594 C C . GLU A 1 79 ? -9.079 -3.555 -13.539 1.00 67.88 79 GLU A C 1
ATOM 596 O O . GLU A 1 79 ? -9.413 -4.209 -12.551 1.00 67.88 79 GLU A O 1
ATOM 601 N N . GLU A 1 80 ? -7.889 -3.718 -14.123 1.00 67.94 80 GLU A N 1
ATOM 602 C CA . GLU A 1 80 ? -6.869 -4.666 -13.681 1.00 67.94 80 GLU A CA 1
ATOM 603 C C . GLU A 1 80 ? -6.389 -4.405 -12.247 1.00 67.94 80 GLU A C 1
ATOM 605 O O . GLU A 1 80 ? -6.171 -5.364 -11.514 1.00 67.94 80 GLU A O 1
ATOM 610 N N . SER A 1 81 ? -6.310 -3.150 -11.788 1.00 76.19 81 SER A N 1
ATOM 611 C CA . SER A 1 81 ? -5.909 -2.822 -10.408 1.00 76.19 81 SER A CA 1
ATOM 612 C C . SER A 1 81 ? -6.891 -3.374 -9.373 1.00 76.19 81 SER A C 1
ATOM 614 O O . SER A 1 81 ? -6.485 -3.881 -8.327 1.00 76.19 81 SER A O 1
ATOM 616 N N . ASN A 1 82 ? -8.186 -3.400 -9.697 1.00 78.31 82 ASN A N 1
ATOM 617 C CA . ASN A 1 82 ? -9.194 -3.969 -8.803 1.00 78.31 82 ASN A CA 1
ATOM 618 C C . ASN A 1 82 ? -9.077 -5.493 -8.668 1.00 78.31 82 ASN A C 1
ATOM 620 O O . ASN A 1 82 ? -9.540 -6.037 -7.674 1.00 78.31 82 ASN A O 1
ATOM 624 N N . ARG A 1 83 ? -8.430 -6.191 -9.612 1.00 84.94 83 ARG A N 1
ATOM 625 C CA . ARG A 1 83 ? -8.171 -7.638 -9.488 1.00 84.94 83 ARG A CA 1
ATOM 626 C C . ARG A 1 83 ? -7.088 -7.948 -8.457 1.00 84.94 83 ARG A C 1
ATOM 628 O O . ARG A 1 83 ? -7.075 -9.036 -7.893 1.00 84.94 83 ARG A O 1
ATOM 635 N N . TRP A 1 84 ? -6.186 -6.999 -8.222 1.00 90.44 84 TRP A N 1
ATOM 636 C CA . TRP A 1 84 ? -5.038 -7.163 -7.334 1.00 90.44 84 TRP A CA 1
ATOM 637 C C . TRP A 1 84 ? -5.254 -6.566 -5.942 1.00 90.44 84 TRP A C 1
ATOM 639 O O . TRP A 1 84 ? -4.491 -6.876 -5.026 1.00 90.44 84 TRP A O 1
ATOM 649 N N . ILE A 1 85 ? -6.296 -5.748 -5.765 1.00 91.50 85 ILE A N 1
ATOM 650 C CA . ILE A 1 85 ? -6.521 -4.999 -4.526 1.00 91.50 85 ILE A CA 1
ATOM 651 C C . ILE A 1 85 ? -6.698 -5.906 -3.306 1.00 91.50 85 ILE A C 1
ATOM 653 O O . ILE A 1 85 ? -6.166 -5.590 -2.247 1.00 91.50 85 ILE A O 1
ATOM 657 N N . ASP A 1 86 ? -7.368 -7.051 -3.454 1.00 93.19 86 ASP A N 1
ATOM 658 C CA . ASP A 1 86 ? -7.579 -8.000 -2.356 1.00 93.19 86 ASP A CA 1
ATOM 659 C C . ASP A 1 86 ? -6.257 -8.640 -1.917 1.00 93.19 86 ASP A C 1
ATOM 661 O O . ASP A 1 86 ? -5.998 -8.814 -0.726 1.00 93.19 86 ASP A O 1
ATOM 665 N N . LEU A 1 87 ? -5.373 -8.938 -2.875 1.00 95.75 87 LEU A N 1
ATOM 666 C CA . LEU A 1 87 ? -4.059 -9.499 -2.580 1.00 95.75 87 LEU A CA 1
ATOM 667 C C . LEU A 1 87 ? -3.133 -8.459 -1.940 1.00 95.75 87 LEU A C 1
ATOM 669 O O . LEU A 1 87 ? -2.423 -8.767 -0.982 1.00 95.75 87 LEU A O 1
ATOM 673 N N . MET A 1 88 ? -3.178 -7.212 -2.416 1.00 95.31 88 MET A N 1
ATOM 674 C CA . MET A 1 88 ? -2.476 -6.105 -1.767 1.00 95.31 88 MET A CA 1
ATOM 675 C C . MET A 1 88 ? -3.011 -5.873 -0.349 1.00 95.31 88 MET A C 1
ATOM 677 O O . MET A 1 88 ? -2.230 -5.696 0.585 1.00 95.31 88 MET A O 1
ATOM 681 N N . HIS A 1 89 ? -4.330 -5.907 -0.164 1.00 96.81 89 HIS A N 1
ATOM 682 C CA . HIS A 1 89 ? -4.965 -5.763 1.142 1.00 96.81 89 HIS A CA 1
ATOM 683 C C . HIS A 1 89 ? -4.508 -6.854 2.109 1.00 96.81 89 HIS A C 1
ATOM 685 O O . HIS A 1 89 ? -4.038 -6.528 3.200 1.00 96.81 89 HIS A O 1
ATOM 691 N N . ALA A 1 90 ? -4.527 -8.119 1.681 1.00 97.25 90 ALA A N 1
ATOM 692 C CA . ALA A 1 90 ? -4.003 -9.236 2.462 1.00 97.25 90 ALA A CA 1
ATOM 693 C C . ALA A 1 90 ? -2.529 -9.027 2.849 1.00 97.25 90 ALA A C 1
ATOM 695 O O . ALA A 1 90 ? -2.158 -9.246 4.004 1.00 97.25 90 ALA A O 1
ATOM 696 N N . ARG A 1 91 ? -1.699 -8.530 1.921 1.00 97.62 91 ARG A N 1
ATOM 697 C CA . ARG A 1 91 ? -0.287 -8.229 2.190 1.00 97.62 91 ARG A CA 1
ATOM 698 C C . ARG A 1 91 ? -0.108 -7.125 3.232 1.00 97.62 91 ARG A C 1
ATOM 700 O O . ARG A 1 91 ? 0.718 -7.261 4.135 1.00 97.62 91 ARG A O 1
ATOM 707 N N . VAL A 1 92 ? -0.873 -6.039 3.137 1.00 98.06 92 VAL A N 1
ATOM 708 C CA . VAL A 1 92 ? -0.820 -4.954 4.130 1.00 98.06 92 VAL A CA 1
ATOM 709 C C . VAL A 1 92 ? -1.262 -5.471 5.500 1.00 98.06 92 VAL A C 1
ATOM 711 O O . VAL A 1 92 ? -0.600 -5.183 6.495 1.00 98.06 92 VAL A O 1
ATOM 714 N N . VAL A 1 93 ? -2.320 -6.283 5.567 1.00 97.94 93 VAL A N 1
ATOM 715 C CA . VAL A 1 93 ? -2.782 -6.897 6.822 1.00 97.94 93 VAL A CA 1
ATOM 716 C C . VAL A 1 93 ? -1.715 -7.815 7.426 1.00 97.94 93 VAL A C 1
ATOM 718 O O . VAL A 1 93 ? -1.462 -7.740 8.627 1.00 97.94 93 VAL A O 1
ATOM 721 N N . GLU A 1 94 ? -1.034 -8.631 6.620 1.00 97.25 94 GLU A N 1
ATOM 722 C CA . GLU A 1 94 ? 0.078 -9.474 7.079 1.00 97.25 94 GLU A CA 1
ATOM 723 C C . GLU A 1 94 ? 1.209 -8.637 7.701 1.00 97.25 94 GLU A C 1
ATOM 725 O O . GLU A 1 94 ? 1.689 -8.935 8.795 1.00 97.25 94 GLU A O 1
ATOM 730 N N . LEU A 1 95 ? 1.608 -7.542 7.051 1.00 97.81 95 LEU A N 1
ATOM 731 C CA . LEU A 1 95 ? 2.627 -6.634 7.586 1.00 97.81 95 LEU A CA 1
ATOM 732 C C . LEU A 1 95 ? 2.144 -5.919 8.857 1.00 97.81 95 LEU A C 1
ATOM 734 O O . LEU A 1 95 ? 2.908 -5.746 9.806 1.00 97.81 95 LEU A O 1
ATOM 738 N N . MET A 1 96 ? 0.861 -5.562 8.938 1.00 97.75 96 MET A N 1
ATOM 739 C CA . MET A 1 96 ? 0.277 -5.017 10.165 1.00 97.75 96 MET A CA 1
ATOM 740 C C . MET A 1 96 ? 0.326 -6.013 11.326 1.00 97.75 96 MET A C 1
ATOM 742 O O . MET A 1 96 ? 0.594 -5.599 12.454 1.00 97.75 96 MET A O 1
ATOM 746 N N . GLN A 1 97 ? 0.120 -7.309 11.078 1.00 96.50 97 GLN A N 1
ATOM 747 C CA . GLN A 1 97 ? 0.253 -8.356 12.101 1.00 96.50 97 GLN A CA 1
ATOM 748 C C . GLN A 1 97 ? 1.677 -8.438 12.664 1.00 96.50 97 GLN A C 1
ATOM 750 O O . GLN A 1 97 ? 1.853 -8.752 13.839 1.00 96.50 97 GLN A O 1
ATOM 755 N N . GLN A 1 98 ? 2.688 -8.113 11.853 1.00 96.44 98 GLN A N 1
ATOM 756 C CA . GLN A 1 98 ? 4.085 -8.051 12.290 1.00 96.44 98 GLN A CA 1
ATOM 757 C C . GLN A 1 98 ? 4.374 -6.793 13.127 1.00 96.44 98 GLN A C 1
ATOM 759 O O . GLN A 1 98 ? 5.175 -6.842 14.059 1.00 96.44 98 GLN A O 1
ATOM 764 N N . ILE A 1 99 ? 3.705 -5.674 12.828 1.00 96.44 99 ILE A N 1
ATOM 765 C CA . ILE A 1 99 ? 3.847 -4.403 13.561 1.00 96.44 99 ILE A CA 1
ATOM 766 C C . ILE A 1 99 ? 3.075 -4.434 14.893 1.00 96.44 99 ILE A C 1
ATOM 768 O O . ILE A 1 99 ? 3.543 -3.921 15.913 1.00 96.44 99 ILE A O 1
ATOM 772 N N . ILE A 1 100 ? 1.879 -5.025 14.907 1.00 94.75 100 ILE A N 1
ATOM 773 C CA . ILE A 1 100 ? 0.964 -5.023 16.053 1.00 94.75 100 ILE A CA 1
ATOM 774 C C . ILE A 1 100 ? 1.208 -6.273 16.902 1.00 94.75 100 ILE A C 1
ATOM 776 O O . ILE A 1 100 ? 0.647 -7.343 16.675 1.00 94.75 100 ILE A O 1
ATOM 780 N N . THR A 1 101 ? 2.005 -6.110 17.956 1.00 90.38 101 THR A N 1
ATOM 781 C CA . THR A 1 101 ? 2.494 -7.204 18.816 1.00 90.38 101 THR A CA 1
ATOM 782 C C . THR A 1 101 ? 1.409 -8.045 19.495 1.00 90.38 101 THR A C 1
ATOM 784 O O . THR A 1 101 ? 1.665 -9.187 19.868 1.00 90.38 101 THR A O 1
ATOM 787 N N . ASN A 1 102 ? 0.198 -7.514 19.674 1.00 91.88 102 ASN A N 1
ATOM 788 C CA . ASN A 1 102 ? -0.917 -8.207 20.321 1.00 91.88 102 ASN A CA 1
ATOM 789 C C . ASN A 1 102 ? -2.079 -8.530 19.369 1.00 91.88 102 ASN A C 1
ATOM 791 O O . ASN A 1 102 ? -3.200 -8.71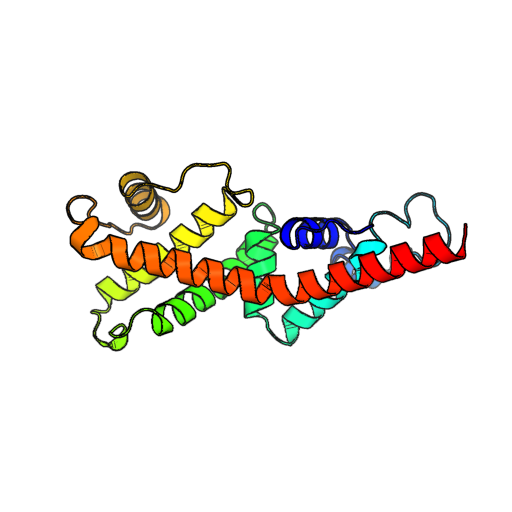1 19.848 1.00 91.88 102 ASN A O 1
ATOM 795 N N . TRP A 1 103 ? -1.834 -8.610 18.055 1.00 93.31 103 TRP A N 1
ATOM 796 C CA . TRP A 1 103 ? -2.874 -8.862 17.050 1.00 93.31 103 TRP A CA 1
ATOM 797 C C . TRP A 1 103 ? -3.742 -10.086 17.378 1.00 93.31 103 TRP A C 1
ATOM 799 O O . TRP A 1 103 ? -4.967 -10.007 17.347 1.00 93.31 103 TRP A O 1
ATOM 809 N N . SER A 1 104 ? -3.119 -11.194 17.788 1.00 93.50 104 SER A N 1
ATOM 810 C CA . SER A 1 104 ? -3.806 -12.444 18.150 1.00 93.50 104 SER A CA 1
ATOM 811 C C . SER A 1 104 ? -4.742 -12.329 19.359 1.00 93.50 104 SER A C 1
ATOM 813 O O . SER A 1 104 ? -5.633 -13.157 19.524 1.00 93.50 104 SER A O 1
ATOM 815 N N . ASN A 1 105 ? -4.574 -11.299 20.193 1.00 95.81 105 ASN A N 1
ATOM 816 C CA . ASN A 1 105 ? -5.414 -11.046 21.365 1.00 95.81 105 ASN A CA 1
ATOM 817 C C . ASN A 1 105 ? -6.583 -10.093 21.065 1.00 95.81 105 ASN A C 1
ATOM 819 O O . ASN A 1 105 ? -7.380 -9.780 21.956 1.00 95.81 105 ASN A O 1
ATOM 823 N N . LEU A 1 106 ? -6.683 -9.579 19.836 1.00 94.62 106 LEU A N 1
ATOM 824 C CA . LEU A 1 106 ? -7.766 -8.690 19.442 1.00 94.62 106 LEU A CA 1
ATOM 825 C C . LEU A 1 106 ? -9.069 -9.477 19.272 1.00 94.62 106 LEU A C 1
ATOM 827 O O . LEU A 1 106 ? -9.105 -10.605 18.793 1.00 94.62 106 LEU A O 1
ATOM 831 N N . ARG A 1 107 ? -10.183 -8.855 19.667 1.00 96.56 107 ARG A N 1
ATOM 832 C CA . ARG A 1 107 ? -11.516 -9.401 19.382 1.00 96.56 107 ARG A CA 1
ATOM 833 C C . ARG A 1 107 ? -11.763 -9.341 17.877 1.00 96.56 107 ARG A C 1
ATOM 835 O O . ARG A 1 107 ? -11.493 -8.293 17.298 1.00 96.56 107 ARG A O 1
ATOM 842 N N . GLN A 1 108 ? -12.418 -10.355 17.308 1.00 95.12 108 GLN A N 1
ATOM 843 C CA . GLN A 1 108 ? -12.713 -10.426 15.868 1.00 95.12 108 GLN A CA 1
ATOM 844 C C . GLN A 1 108 ? -13.291 -9.121 15.305 1.00 95.12 108 GLN A C 1
ATOM 846 O O . GLN A 1 108 ? -12.717 -8.524 14.411 1.00 95.12 108 GLN A O 1
ATOM 851 N N . ARG A 1 109 ? -14.334 -8.571 15.940 1.00 94.88 109 ARG A N 1
ATOM 852 C CA . ARG A 1 109 ? -14.951 -7.301 15.513 1.00 94.88 109 ARG A CA 1
ATOM 853 C C . ARG A 1 109 ? -13.974 -6.115 15.455 1.00 94.88 109 ARG A C 1
ATOM 855 O O . ARG A 1 109 ? -14.215 -5.144 14.741 1.00 94.88 109 ARG A O 1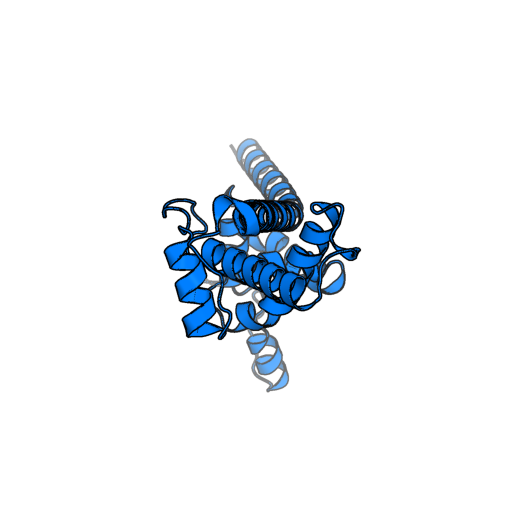
ATOM 862 N N . LYS A 1 110 ? -12.927 -6.122 16.286 1.00 95.38 110 LYS A N 1
ATOM 863 C CA . LYS A 1 110 ? -11.873 -5.101 16.259 1.00 95.38 110 LYS A CA 1
ATOM 864 C C . LYS A 1 110 ? -10.889 -5.387 15.127 1.00 95.38 110 LYS A C 1
ATOM 866 O O . LYS A 1 110 ? -10.544 -4.447 14.426 1.00 95.38 110 LYS A O 1
ATOM 871 N N . THR A 1 111 ? -10.509 -6.647 14.938 1.00 96.38 111 THR A N 1
ATOM 872 C CA . THR A 1 111 ? -9.687 -7.109 13.814 1.00 96.38 111 THR A CA 1
ATOM 873 C C . THR A 1 111 ? -10.317 -6.734 12.476 1.00 96.38 111 THR A C 1
ATOM 875 O O . THR A 1 111 ? -9.679 -6.021 11.714 1.00 96.38 111 THR A O 1
ATOM 878 N N . ASP A 1 112 ? -11.602 -7.042 12.266 1.00 96.38 112 ASP A N 1
ATOM 879 C CA . ASP A 1 112 ? -12.323 -6.709 11.028 1.00 96.38 112 ASP A CA 1
ATOM 880 C C . ASP A 1 112 ? -12.212 -5.206 10.708 1.00 96.38 112 ASP A C 1
ATOM 882 O O . ASP A 1 112 ? -11.911 -4.799 9.593 1.00 96.38 112 ASP A O 1
ATOM 886 N N . ARG A 1 113 ? -12.396 -4.338 11.712 1.00 97.38 113 ARG A N 1
ATOM 887 C CA . ARG A 1 113 ? -12.274 -2.879 11.537 1.00 97.38 113 ARG A CA 1
ATOM 888 C C . ARG A 1 113 ? -10.852 -2.427 11.223 1.00 97.38 113 ARG A C 1
ATOM 890 O O . ARG A 1 113 ? -10.685 -1.448 10.507 1.00 97.38 113 ARG A O 1
ATOM 897 N N . ILE A 1 114 ? -9.849 -3.087 11.793 1.00 97.44 114 ILE A N 1
ATOM 898 C CA . ILE A 1 114 ? -8.441 -2.783 11.526 1.00 97.44 114 ILE A CA 1
ATOM 899 C C . ILE A 1 114 ? -8.079 -3.195 10.098 1.00 97.44 114 ILE A C 1
ATOM 901 O O . ILE A 1 114 ? -7.397 -2.442 9.411 1.00 97.44 114 ILE A O 1
ATOM 905 N N . GLU A 1 115 ? -8.590 -4.327 9.619 1.00 97.75 115 GLU A N 1
ATOM 906 C CA . GLU A 1 115 ? -8.444 -4.728 8.219 1.00 97.75 115 GLU A CA 1
ATOM 907 C C . GLU A 1 115 ? -9.095 -3.698 7.287 1.00 97.75 115 GLU A C 1
ATOM 909 O O . GLU A 1 115 ? -8.484 -3.285 6.305 1.00 97.75 115 GLU A O 1
ATOM 914 N N . TRP A 1 116 ? -10.271 -3.170 7.630 1.00 98.00 116 TRP A N 1
ATOM 915 C CA . TRP A 1 116 ? -10.878 -2.076 6.864 1.00 98.00 116 TRP A CA 1
ATOM 916 C C . TRP A 1 116 ? -10.082 -0.763 6.917 1.00 98.00 116 TRP A C 1
ATOM 918 O O . TRP A 1 116 ? -10.039 -0.042 5.922 1.00 98.00 116 TRP A O 1
ATOM 928 N N . LEU A 1 117 ? -9.396 -0.457 8.024 1.00 97.88 117 LEU A N 1
ATOM 929 C CA . LEU A 1 117 ? -8.441 0.659 8.065 1.00 97.88 117 LEU A CA 1
ATOM 930 C C . LEU A 1 117 ? -7.269 0.435 7.099 1.00 97.88 117 LEU A C 1
ATOM 932 O O . LEU A 1 117 ? -6.850 1.383 6.439 1.00 97.88 117 LEU A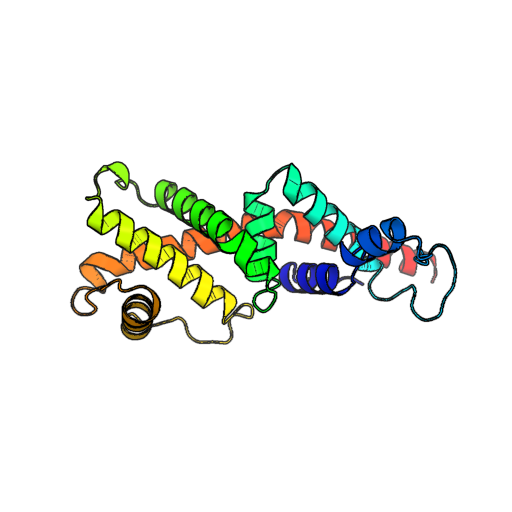 O 1
ATOM 936 N N . ALA A 1 118 ? -6.775 -0.801 6.976 1.00 98.19 118 ALA A N 1
ATOM 937 C CA . ALA A 1 118 ? -5.749 -1.153 5.993 1.00 98.19 118 ALA A CA 1
ATOM 938 C C . ALA A 1 118 ? -6.232 -0.896 4.561 1.00 98.19 118 ALA A C 1
ATOM 940 O O . ALA A 1 118 ? -5.527 -0.275 3.767 1.00 98.19 118 ALA A O 1
ATOM 941 N N . PHE A 1 119 ? -7.464 -1.308 4.253 1.00 97.31 119 PHE A N 1
ATOM 942 C CA . PHE A 1 119 ? -8.078 -1.047 2.955 1.00 97.31 119 PHE A CA 1
ATOM 943 C C . PHE A 1 119 ? -8.215 0.458 2.682 1.00 97.31 119 PHE A C 1
ATOM 945 O O . PHE A 1 119 ? -7.821 0.935 1.621 1.00 97.31 119 PHE A O 1
ATOM 952 N N . ALA A 1 120 ? -8.698 1.238 3.656 1.00 97.62 120 ALA A N 1
ATOM 953 C CA . ALA A 1 120 ? -8.798 2.691 3.519 1.00 97.62 120 ALA A CA 1
ATOM 954 C C . ALA A 1 120 ? -7.435 3.359 3.263 1.00 97.62 120 ALA A C 1
ATOM 956 O O . ALA A 1 120 ? -7.367 4.276 2.449 1.00 97.62 120 ALA A O 1
ATOM 957 N N . ALA A 1 121 ? -6.354 2.883 3.894 1.00 97.44 121 ALA A N 1
ATOM 958 C CA . ALA A 1 121 ? -5.001 3.390 3.648 1.00 97.44 121 ALA A CA 1
ATOM 959 C C . ALA A 1 121 ? -4.538 3.132 2.201 1.00 97.44 121 ALA A C 1
ATOM 961 O O . ALA A 1 121 ? -3.928 4.001 1.582 1.00 97.44 121 ALA A O 1
ATOM 962 N N . ILE A 1 122 ? -4.874 1.970 1.626 1.00 96.12 122 ILE A N 1
ATOM 963 C CA . ILE A 1 122 ? -4.589 1.663 0.213 1.00 96.12 122 ILE A CA 1
ATOM 964 C C . ILE A 1 122 ? -5.324 2.642 -0.710 1.00 96.12 122 ILE A C 1
ATOM 966 O O . ILE A 1 122 ? -4.734 3.174 -1.650 1.00 96.12 122 ILE A O 1
ATOM 970 N N . ILE A 1 123 ? -6.606 2.903 -0.441 1.00 94.44 123 ILE A N 1
ATOM 971 C CA . ILE A 1 123 ? -7.418 3.824 -1.248 1.00 94.44 123 ILE A CA 1
ATOM 972 C C . ILE A 1 123 ? -6.927 5.270 -1.120 1.00 94.44 123 ILE A C 1
ATOM 974 O O . ILE A 1 123 ? -6.859 5.980 -2.123 1.00 94.44 123 ILE A O 1
ATOM 978 N N . GLU A 1 124 ? -6.547 5.704 0.084 1.00 94.69 124 GLU A N 1
ATOM 979 C CA . GLU A 1 124 ? -5.900 7.001 0.300 1.00 94.69 124 GLU A CA 1
ATOM 980 C C . GLU A 1 124 ? -4.635 7.125 -0.552 1.00 94.69 124 GLU A C 1
ATOM 982 O O . GLU A 1 124 ? -4.513 8.089 -1.307 1.00 94.69 124 GLU A O 1
ATOM 987 N N . ARG A 1 125 ? -3.739 6.131 -0.495 1.00 93.25 125 ARG A N 1
ATOM 988 C CA . ARG A 1 125 ? -2.484 6.148 -1.256 1.00 93.25 125 ARG A CA 1
ATOM 989 C C . ARG A 1 125 ? -2.714 6.146 -2.764 1.00 93.25 125 ARG A C 1
ATOM 991 O O . ARG A 1 125 ? -2.059 6.896 -3.473 1.00 93.25 125 ARG A O 1
ATOM 998 N N . ARG A 1 126 ? -3.688 5.381 -3.266 1.00 90.38 126 ARG A N 1
ATOM 999 C CA . ARG A 1 126 ? -4.083 5.418 -4.690 1.00 90.38 126 ARG A CA 1
ATOM 1000 C C . ARG A 1 126 ? -4.567 6.796 -5.128 1.00 90.38 126 ARG A C 1
ATOM 1002 O O . ARG A 1 126 ? -4.369 7.177 -6.277 1.00 90.38 126 ARG A O 1
ATOM 1009 N N . ALA A 1 127 ? -5.228 7.529 -4.236 1.00 88.44 127 ALA A N 1
ATOM 1010 C CA . ALA A 1 127 ? -5.702 8.872 -4.532 1.00 88.44 127 ALA A CA 1
ATOM 1011 C C . ALA A 1 127 ? -4.574 9.917 -4.529 1.00 88.44 127 ALA A C 1
ATOM 1013 O O . ALA A 1 127 ? -4.806 11.020 -5.034 1.00 88.44 127 ALA A O 1
ATOM 1014 N N . ASP A 1 128 ? -3.403 9.606 -3.966 1.00 88.44 128 ASP A N 1
ATOM 1015 C CA . ASP A 1 128 ? -2.263 10.514 -3.848 1.00 88.44 128 ASP A CA 1
ATOM 1016 C C . ASP A 1 128 ? -0.919 9.765 -3.876 1.00 88.44 128 ASP A C 1
ATOM 1018 O O . ASP A 1 128 ? -0.298 9.500 -2.845 1.00 88.44 128 ASP A O 1
ATOM 1022 N N . LEU A 1 129 ? -0.476 9.402 -5.080 1.00 84.81 129 LEU A N 1
ATOM 1023 C CA . LEU A 1 129 ? 0.820 8.744 -5.293 1.00 84.81 129 LEU A CA 1
ATOM 1024 C C . LEU A 1 129 ? 1.996 9.728 -5.218 1.00 84.81 129 LEU A C 1
ATOM 1026 O O . LEU A 1 129 ? 3.097 9.336 -4.841 1.00 84.81 129 LEU A O 1
ATOM 1030 N N . ASP A 1 130 ? 1.742 11.001 -5.533 1.00 83.06 130 ASP A N 1
ATOM 1031 C CA . ASP A 1 130 ? 2.757 12.058 -5.601 1.00 83.06 130 ASP A CA 1
ATOM 1032 C C . ASP A 1 130 ? 2.972 12.780 -4.253 1.00 83.06 130 ASP A C 1
ATOM 1034 O O . ASP A 1 130 ? 3.737 13.743 -4.187 1.00 83.06 130 ASP A O 1
ATOM 1038 N N . ASP A 1 131 ? 2.286 12.350 -3.184 1.00 84.62 131 ASP A N 1
ATOM 1039 C CA . ASP A 1 131 ? 2.316 12.963 -1.844 1.00 84.62 131 ASP A CA 1
ATOM 1040 C C . ASP A 1 131 ? 1.963 14.472 -1.839 1.00 84.62 131 ASP A C 1
ATOM 1042 O O . ASP A 1 131 ? 2.510 15.264 -1.063 1.00 84.62 131 ASP A O 1
ATOM 1046 N N . VAL A 1 132 ? 1.064 14.907 -2.732 1.00 87.19 132 VAL A N 1
ATOM 1047 C CA . VAL A 1 132 ? 0.675 16.323 -2.884 1.00 87.19 132 VAL A CA 1
ATOM 1048 C C . VAL A 1 132 ? -0.582 16.650 -2.078 1.00 87.19 132 VAL A C 1
ATOM 1050 O O . VAL A 1 132 ? -0.792 17.801 -1.672 1.00 87.19 132 VAL A O 1
ATOM 1053 N N . LYS A 1 133 ? -1.457 15.668 -1.863 1.00 88.06 133 LYS A N 1
ATOM 1054 C CA . LYS A 1 133 ? -2.717 15.848 -1.144 1.00 88.06 133 LYS A CA 1
ATOM 1055 C C . LYS A 1 133 ? -2.492 15.686 0.360 1.00 88.06 133 LYS A C 1
ATOM 1057 O O . LYS A 1 133 ? -1.607 14.970 0.813 1.00 88.06 133 LYS A O 1
ATOM 1062 N N . PRO A 1 134 ? -3.313 16.356 1.181 1.00 89.94 134 PRO A N 1
ATOM 1063 C CA . PRO A 1 134 ? -3.264 16.134 2.612 1.00 89.94 134 PRO A CA 1
ATOM 1064 C C . PRO A 1 134 ? -3.745 14.721 2.954 1.00 89.94 134 PRO A C 1
ATOM 1066 O O . PRO A 1 134 ? -4.765 14.256 2.428 1.00 89.94 134 PRO A O 1
ATOM 1069 N N . ASP A 1 135 ? -3.051 14.113 3.916 1.00 91.69 135 ASP A N 1
ATOM 1070 C CA . ASP A 1 135 ? -3.480 12.900 4.606 1.00 91.69 135 ASP A CA 1
ATOM 1071 C C . ASP A 1 135 ? -4.955 12.988 5.034 1.00 91.69 135 ASP A C 1
ATOM 1073 O O . ASP A 1 135 ? -5.465 14.033 5.464 1.00 91.69 135 ASP A O 1
ATOM 1077 N N . TRP A 1 136 ? -5.655 11.862 4.966 1.00 95.62 136 TRP A N 1
ATOM 1078 C CA . TRP A 1 136 ? -7.036 11.761 5.399 1.00 95.62 136 TRP A CA 1
ATOM 1079 C C . TRP A 1 136 ? -7.124 11.908 6.919 1.00 95.62 136 TRP A C 1
ATOM 1081 O O . TRP A 1 136 ? -6.504 11.179 7.693 1.00 95.62 136 TRP A O 1
ATOM 1091 N N . GLY A 1 137 ? -7.962 12.845 7.361 1.00 95.88 137 GLY A N 1
ATOM 1092 C CA . GLY A 1 137 ? -8.336 12.962 8.766 1.00 95.88 137 GLY A CA 1
ATOM 1093 C C . GLY A 1 137 ? -9.300 11.855 9.206 1.00 95.88 137 GLY A C 1
ATOM 1094 O O . GLY A 1 137 ? -10.006 11.257 8.391 1.00 95.88 137 GLY A O 1
ATOM 1095 N N . ALA A 1 138 ? -9.396 11.649 10.522 1.00 97.31 138 ALA A N 1
ATOM 1096 C CA . ALA A 1 138 ? -10.271 10.650 11.146 1.00 97.31 138 ALA A CA 1
ATOM 1097 C C . ALA A 1 138 ? -11.730 10.710 10.654 1.00 97.31 138 ALA A C 1
ATOM 1099 O O . ALA A 1 138 ? -12.355 9.675 10.437 1.00 97.31 138 ALA A O 1
ATOM 1100 N N . GLU A 1 139 ? -12.265 11.917 10.450 1.00 97.38 139 GLU A N 1
ATOM 1101 C CA . GLU A 1 139 ? -13.629 12.137 9.952 1.00 97.38 139 GLU A CA 1
ATOM 1102 C C . GLU A 1 139 ? -13.818 11.592 8.537 1.00 97.38 139 GLU A C 1
ATOM 1104 O O . GLU A 1 139 ? -14.792 10.892 8.273 1.00 97.38 139 GLU A O 1
ATOM 1109 N N . ARG A 1 140 ? -12.856 11.853 7.644 1.00 97.44 140 ARG A N 1
ATOM 1110 C CA . ARG A 1 140 ? -12.892 11.370 6.261 1.00 97.44 140 ARG A CA 1
ATOM 1111 C C . ARG A 1 140 ? -12.783 9.850 6.203 1.00 97.44 140 ARG A C 1
ATOM 1113 O O . ARG A 1 140 ? -13.528 9.227 5.456 1.00 97.44 140 ARG A O 1
ATOM 1120 N N . ILE A 1 141 ? -11.895 9.263 7.007 1.00 97.75 141 ILE A N 1
ATOM 1121 C CA . ILE A 1 141 ? -11.713 7.805 7.083 1.00 97.75 141 ILE A CA 1
ATOM 1122 C C . ILE A 1 141 ? -12.996 7.138 7.587 1.00 97.75 141 ILE A C 1
ATOM 1124 O O . ILE A 1 141 ? -13.494 6.202 6.966 1.00 97.75 141 ILE A O 1
ATOM 1128 N N . ALA A 1 142 ? -13.558 7.637 8.692 1.00 97.31 142 ALA A N 1
ATOM 1129 C CA . ALA A 1 142 ? -14.786 7.095 9.262 1.00 97.31 142 ALA A CA 1
ATOM 1130 C C . ALA A 1 142 ? -15.981 7.252 8.312 1.00 97.31 142 ALA A C 1
ATOM 1132 O O . ALA A 1 142 ? -16.763 6.314 8.173 1.00 97.31 142 ALA A O 1
ATOM 1133 N N . PHE A 1 143 ? -16.101 8.401 7.636 1.00 97.69 143 PHE A N 1
ATOM 1134 C CA . PHE A 1 143 ? -17.121 8.629 6.614 1.00 97.69 143 PHE A CA 1
ATOM 1135 C C . PHE A 1 143 ? -16.981 7.637 5.457 1.00 97.69 143 PHE A C 1
ATOM 1137 O O . PHE A 1 143 ? -17.944 6.954 5.126 1.00 97.69 143 PHE A O 1
ATOM 1144 N N . TYR A 1 144 ? -15.778 7.507 4.890 1.00 97.44 144 TYR A N 1
ATOM 1145 C CA . TYR A 1 144 ? -15.509 6.595 3.780 1.00 97.44 144 TYR A CA 1
ATOM 1146 C C . TYR A 1 144 ? -15.879 5.147 4.133 1.00 97.44 144 TYR A C 1
ATOM 1148 O O . TYR A 1 144 ? -16.614 4.484 3.405 1.00 97.44 144 TYR A O 1
ATOM 1156 N N . LEU A 1 145 ? -15.421 4.663 5.288 1.00 97.62 145 LEU A N 1
ATOM 1157 C CA . LEU A 1 145 ? -15.688 3.295 5.723 1.00 97.62 145 LEU A CA 1
ATOM 1158 C C . LEU A 1 145 ? -17.165 3.044 6.042 1.00 97.62 145 LEU A C 1
ATOM 1160 O O . LEU A 1 145 ? -17.677 1.963 5.749 1.00 97.62 145 LEU A O 1
ATOM 1164 N N . ALA A 1 146 ? -17.866 4.025 6.609 1.00 97.56 146 ALA A N 1
ATOM 1165 C CA . ALA A 1 146 ? -19.290 3.902 6.884 1.00 97.56 146 ALA A CA 1
ATOM 1166 C C . ALA A 1 146 ? -20.121 3.895 5.592 1.00 97.56 146 ALA A C 1
ATOM 1168 O O . ALA A 1 146 ? -20.969 3.020 5.436 1.00 97.56 146 ALA A O 1
ATOM 1169 N N . GLU A 1 147 ? -19.855 4.828 4.678 1.00 97.75 147 GLU A N 1
ATOM 1170 C CA . GLU A 1 147 ? -20.650 5.033 3.462 1.00 97.75 147 GLU A CA 1
ATOM 1171 C C . GLU A 1 147 ? -20.437 3.916 2.435 1.00 97.75 147 GLU A C 1
ATOM 1173 O O . GLU A 1 147 ? -21.397 3.364 1.907 1.00 97.75 147 GLU A O 1
ATOM 1178 N N . PHE A 1 148 ? -19.181 3.542 2.176 1.00 95.50 148 PHE A N 1
ATOM 1179 C CA . PHE A 1 148 ? -18.856 2.611 1.090 1.00 95.50 148 PHE A CA 1
ATOM 1180 C C . PHE A 1 148 ? -18.743 1.154 1.543 1.00 95.50 148 PHE A C 1
ATOM 1182 O O . PHE A 1 148 ? -18.865 0.247 0.722 1.00 95.50 148 PHE A O 1
ATOM 1189 N N . HIS A 1 149 ? -18.532 0.914 2.841 1.00 95.62 149 HIS A N 1
ATOM 1190 C CA . HIS A 1 149 ? -18.288 -0.432 3.370 1.00 95.62 149 HIS A CA 1
ATOM 1191 C C . HIS A 1 149 ? -19.181 -0.806 4.565 1.00 95.62 149 HIS A C 1
ATOM 1193 O O . HIS A 1 149 ? -19.118 -1.936 5.046 1.00 95.62 149 HIS A O 1
ATOM 1199 N N . GLY A 1 150 ? -20.028 0.103 5.066 1.00 96.50 150 GLY A N 1
ATOM 1200 C CA . GLY A 1 150 ? -20.894 -0.160 6.223 1.00 96.50 150 GLY A CA 1
ATOM 1201 C C . GLY A 1 150 ? -20.140 -0.311 7.553 1.00 96.50 150 GLY A C 1
ATOM 1202 O O . GLY A 1 150 ? -20.693 -0.810 8.538 1.00 96.50 150 GLY A O 1
ATOM 1203 N N . VAL A 1 151 ? -18.873 0.109 7.614 1.00 96.94 151 VAL A N 1
ATOM 1204 C CA . VAL A 1 151 ? -17.992 -0.077 8.772 1.00 96.94 151 VAL A CA 1
ATOM 1205 C C . VAL A 1 151 ? -17.918 1.201 9.592 1.00 96.94 151 VAL A C 1
ATOM 1207 O O . VAL A 1 151 ? -17.254 2.170 9.242 1.00 96.94 151 VAL A O 1
ATOM 1210 N N . ASN A 1 152 ? -18.573 1.188 10.751 1.00 96.06 152 ASN A N 1
ATOM 1211 C CA . ASN A 1 152 ? -18.559 2.330 11.660 1.00 96.06 152 ASN A CA 1
ATOM 1212 C C . ASN A 1 152 ? -17.301 2.344 12.555 1.00 96.06 152 ASN A C 1
ATOM 1214 O O . ASN A 1 152 ? -17.126 1.443 13.394 1.00 96.06 152 ASN A O 1
ATOM 1218 N N . ILE A 1 153 ? -16.490 3.402 12.414 1.00 95.12 153 ILE A N 1
ATOM 1219 C CA . ILE A 1 153 ? -15.360 3.752 13.287 1.00 95.12 153 ILE A CA 1
ATOM 1220 C C . ILE A 1 153 ? -15.687 5.028 14.089 1.00 95.12 153 ILE A C 1
ATOM 1222 O O . ILE A 1 153 ? -15.817 6.105 13.509 1.00 95.12 153 ILE A O 1
ATOM 1226 N N . PRO A 1 154 ? -15.790 4.949 15.431 1.00 94.19 154 PRO A N 1
ATOM 1227 C CA . PRO A 1 154 ? -16.086 6.112 16.267 1.00 94.19 154 PRO A CA 1
ATOM 1228 C C . PRO A 1 154 ? -14.951 7.151 16.280 1.00 94.19 154 PRO A C 1
ATOM 1230 O O . PRO A 1 154 ? -13.909 6.946 16.907 1.00 94.19 154 PRO A O 1
ATOM 1233 N N . VAL A 1 155 ? -15.182 8.306 15.648 1.00 95.88 155 VAL A N 1
ATOM 1234 C CA . VAL A 1 155 ? -14.215 9.423 15.581 1.00 95.88 155 VAL A CA 1
ATOM 1235 C C . VAL A 1 155 ? -13.916 10.017 16.962 1.00 95.88 155 VAL A C 1
ATOM 1237 O O . VAL A 1 155 ? -12.779 10.374 17.260 1.00 95.88 155 VAL A O 1
ATOM 1240 N N . ASN A 1 156 ? -14.906 10.057 17.858 1.00 95.50 156 ASN A N 1
ATOM 1241 C CA . ASN A 1 156 ? -14.751 10.587 19.220 1.00 95.50 156 ASN A CA 1
ATOM 1242 C C . ASN A 1 156 ? -13.701 9.841 20.066 1.00 95.50 156 ASN A C 1
ATOM 1244 O O . ASN A 1 156 ? -13.213 10.381 21.056 1.00 95.50 156 ASN A O 1
ATOM 1248 N N . GLN A 1 157 ? -13.358 8.608 19.692 1.00 91.31 157 GLN A N 1
ATOM 1249 C CA . GLN A 1 157 ? -12.366 7.774 20.370 1.00 91.31 157 GLN A CA 1
ATOM 1250 C C . GLN A 1 157 ? -11.131 7.517 19.497 1.00 91.31 157 GLN A C 1
ATOM 1252 O O . GLN A 1 157 ? -10.303 6.681 19.854 1.00 91.31 157 GLN A O 1
ATOM 1257 N N . TRP A 1 158 ? -10.971 8.253 18.388 1.00 95.94 158 TRP A N 1
ATOM 1258 C CA . TRP A 1 158 ? -9.906 8.054 17.402 1.00 95.94 158 TRP A CA 1
ATOM 1259 C C . TRP A 1 158 ? -8.518 7.932 18.025 1.00 95.94 158 TRP A C 1
ATOM 1261 O O . TRP A 1 158 ? -7.884 6.885 17.903 1.00 95.94 158 TRP A O 1
ATOM 1271 N N . LYS A 1 159 ? -8.087 8.961 18.764 1.00 95.69 159 LYS A N 1
ATOM 1272 C CA . LYS A 1 159 ? -6.750 9.010 19.377 1.00 95.69 159 LYS A CA 1
ATOM 1273 C C . LYS A 1 159 ? -6.456 7.826 20.297 1.00 95.69 159 LYS A C 1
ATOM 1275 O O . LYS A 1 159 ? -5.327 7.367 20.387 1.00 95.69 159 LYS A O 1
ATOM 1280 N N . ARG A 1 160 ? -7.473 7.339 21.012 1.00 95.12 160 ARG A N 1
ATOM 1281 C CA . ARG A 1 160 ? -7.309 6.265 21.996 1.00 95.12 160 ARG A CA 1
ATOM 1282 C C . ARG A 1 160 ? -7.349 4.884 21.348 1.00 95.12 160 ARG A C 1
ATOM 1284 O O . ARG A 1 160 ? -6.560 4.020 21.715 1.00 95.12 160 ARG A O 1
ATOM 1291 N N . ASP A 1 161 ? -8.282 4.677 20.422 1.00 94.69 161 ASP A N 1
ATOM 1292 C CA . ASP A 1 161 ? -8.682 3.332 20.007 1.00 94.69 161 ASP A CA 1
ATOM 1293 C C . ASP A 1 161 ? -8.293 2.982 18.564 1.00 94.69 161 ASP A C 1
ATOM 1295 O O . ASP A 1 161 ? -8.268 1.791 18.246 1.00 94.69 161 ASP A O 1
ATOM 1299 N N . TRP A 1 162 ? -7.983 3.970 17.711 1.00 96.81 162 TRP A N 1
ATOM 1300 C CA . TRP A 1 162 ? -7.854 3.786 16.254 1.00 96.81 162 TRP A CA 1
ATOM 1301 C C . TRP A 1 162 ? -6.579 4.378 15.645 1.00 96.81 162 TRP A C 1
ATOM 1303 O O . TRP A 1 162 ? -6.020 3.773 14.736 1.00 96.81 162 TRP A O 1
ATOM 1313 N N . GLU A 1 163 ? -6.076 5.499 16.167 1.00 97.00 163 GLU A N 1
ATOM 1314 C CA . GLU A 1 163 ? -4.918 6.219 15.612 1.00 97.00 163 GLU A CA 1
ATOM 1315 C C . GLU A 1 163 ? -3.677 5.328 15.479 1.00 97.00 163 GLU A C 1
ATOM 1317 O O . GLU A 1 163 ? -3.042 5.310 14.430 1.00 97.00 163 GLU A O 1
ATOM 1322 N N . ALA A 1 164 ? -3.377 4.510 16.492 1.00 96.75 164 ALA A N 1
ATOM 1323 C CA . ALA A 1 164 ? -2.245 3.586 16.438 1.00 96.75 164 ALA A CA 1
ATOM 1324 C C . ALA A 1 164 ? -2.377 2.538 15.314 1.00 96.75 164 ALA A C 1
ATOM 1326 O O . ALA A 1 164 ? -1.388 2.204 14.666 1.00 96.75 164 ALA A O 1
ATOM 1327 N N . TYR A 1 165 ? -3.590 2.040 15.051 1.00 97.56 165 TYR A N 1
ATOM 1328 C CA . TYR A 1 165 ? -3.836 1.075 13.973 1.00 97.56 165 TYR A CA 1
ATOM 1329 C C . TYR A 1 165 ? -3.801 1.734 12.599 1.00 97.56 165 TYR A C 1
ATOM 1331 O O . TYR A 1 165 ? -3.317 1.128 11.651 1.00 97.56 165 TYR A O 1
ATOM 1339 N N . TRP A 1 166 ? -4.270 2.978 12.503 1.00 97.88 166 TRP A N 1
ATOM 1340 C CA . TRP A 1 166 ? -4.142 3.776 11.291 1.00 97.88 166 TRP A CA 1
ATOM 1341 C C . TRP A 1 166 ? -2.675 4.032 10.936 1.00 97.88 166 TRP A C 1
ATOM 1343 O O . TRP A 1 166 ? -2.255 3.779 9.810 1.00 97.88 166 TRP A O 1
ATOM 1353 N N . VAL A 1 167 ? -1.864 4.445 11.915 1.00 97.44 167 VAL A N 1
ATOM 1354 C CA . VAL A 1 167 ? -0.415 4.608 11.731 1.00 97.44 167 VAL A CA 1
ATOM 1355 C C . VAL A 1 167 ? 0.230 3.283 11.318 1.00 97.44 167 VAL A C 1
ATOM 1357 O O . VAL A 1 167 ? 1.001 3.264 10.364 1.00 97.44 167 VAL A O 1
ATOM 1360 N N . ALA A 1 168 ? -0.130 2.170 11.967 1.00 97.94 168 ALA A N 1
ATOM 1361 C CA . ALA A 1 168 ? 0.369 0.847 11.595 1.00 97.94 168 ALA A CA 1
ATOM 1362 C C . ALA A 1 168 ? -0.020 0.450 10.160 1.00 97.94 168 ALA A C 1
ATOM 1364 O O . ALA A 1 168 ? 0.817 -0.094 9.447 1.00 97.94 168 ALA A O 1
ATOM 1365 N N . ALA A 1 169 ? -1.243 0.760 9.716 1.00 98.25 169 ALA A N 1
ATOM 1366 C CA . ALA A 1 169 ? -1.689 0.524 8.344 1.00 98.25 169 ALA A CA 1
ATOM 1367 C C . ALA A 1 169 ? -0.852 1.317 7.334 1.00 98.25 169 ALA A C 1
ATOM 1369 O O . ALA A 1 169 ? -0.359 0.741 6.366 1.00 98.25 169 ALA A O 1
ATOM 1370 N N . LYS A 1 170 ? -0.611 2.610 7.588 1.00 97.69 170 LYS A N 1
ATOM 1371 C CA . LYS A 1 170 ? 0.237 3.443 6.719 1.00 97.69 170 LYS A CA 1
ATOM 1372 C C . LYS A 1 170 ? 1.689 2.963 6.694 1.00 97.69 170 LYS A C 1
ATOM 1374 O O . LYS A 1 170 ? 2.312 2.944 5.636 1.00 97.69 170 LYS A O 1
ATOM 1379 N N . SER A 1 171 ? 2.230 2.536 7.836 1.00 97.81 171 SER A N 1
ATOM 1380 C CA . SER A 1 171 ? 3.574 1.953 7.908 1.00 97.81 171 SER A CA 1
ATOM 1381 C C . SER A 1 171 ? 3.677 0.629 7.148 1.00 97.81 171 SER A C 1
ATOM 1383 O O . SER A 1 171 ? 4.622 0.449 6.386 1.00 97.81 171 SER A O 1
ATOM 1385 N N . ALA A 1 172 ? 2.702 -0.268 7.310 1.00 98.31 172 ALA A N 1
ATOM 1386 C CA . ALA A 1 172 ? 2.636 -1.534 6.585 1.00 98.31 172 ALA A CA 1
ATOM 1387 C C . ALA A 1 172 ? 2.513 -1.322 5.070 1.00 98.31 172 ALA A C 1
ATOM 1389 O O . ALA A 1 172 ? 3.208 -1.973 4.297 1.00 98.31 172 ALA A O 1
ATOM 1390 N N . LEU A 1 173 ? 1.675 -0.372 4.649 1.00 97.62 173 LEU A N 1
ATOM 1391 C CA . LEU A 1 173 ? 1.527 0.012 3.250 1.00 97.62 173 LEU A CA 1
ATOM 1392 C C . LEU A 1 173 ? 2.840 0.530 2.657 1.00 97.62 173 LEU A C 1
ATOM 1394 O O . LEU A 1 173 ? 3.256 0.073 1.597 1.00 97.62 173 LEU A O 1
ATOM 1398 N N . LYS A 1 174 ? 3.526 1.432 3.366 1.00 96.19 174 LYS A N 1
ATOM 1399 C CA . LYS A 1 174 ? 4.821 1.963 2.929 1.00 96.19 174 LYS A CA 1
ATOM 1400 C C . LYS A 1 174 ? 5.886 0.872 2.809 1.00 96.19 174 LYS A C 1
ATOM 1402 O O . LYS A 1 174 ? 6.694 0.906 1.887 1.00 96.19 174 LYS A O 1
ATOM 1407 N N . GLU A 1 175 ? 5.889 -0.090 3.726 1.00 97.69 175 GLU A N 1
ATOM 1408 C CA . GLU A 1 175 ? 6.791 -1.239 3.659 1.00 97.69 175 GLU A CA 1
ATOM 1409 C C . GLU A 1 175 ? 6.466 -2.143 2.461 1.00 97.69 175 GLU A C 1
ATOM 1411 O O . GLU A 1 175 ? 7.377 -2.551 1.742 1.00 97.69 175 GLU A O 1
ATOM 1416 N N . ALA A 1 176 ? 5.184 -2.412 2.188 1.00 97.19 176 ALA A N 1
ATOM 1417 C CA . ALA A 1 176 ? 4.772 -3.157 0.997 1.00 97.19 176 ALA A CA 1
ATOM 1418 C C . ALA A 1 176 ? 5.224 -2.449 -0.292 1.00 97.19 176 ALA A C 1
ATOM 1420 O O . ALA A 1 176 ? 5.825 -3.075 -1.166 1.00 97.19 176 ALA A O 1
ATOM 1421 N N . GLU A 1 177 ? 4.989 -1.137 -0.382 1.00 95.69 177 GLU A N 1
ATOM 1422 C CA . GLU A 1 177 ? 5.411 -0.294 -1.504 1.00 95.69 177 GLU A CA 1
ATOM 1423 C C . GLU A 1 177 ? 6.933 -0.327 -1.683 1.00 95.69 177 GLU A C 1
ATOM 1425 O O . GLU A 1 177 ? 7.420 -0.544 -2.793 1.00 95.69 177 GLU A O 1
ATOM 1430 N N . TYR A 1 178 ? 7.700 -0.197 -0.598 1.00 95.62 178 TYR A N 1
ATOM 1431 C CA . TYR A 1 178 ? 9.159 -0.292 -0.632 1.00 95.62 178 TYR A CA 1
ATOM 1432 C C . TYR A 1 178 ? 9.641 -1.654 -1.149 1.00 95.62 178 TYR A C 1
ATOM 1434 O O . TYR A 1 178 ? 10.470 -1.714 -2.058 1.00 95.62 178 TYR A O 1
ATOM 1442 N N . GLN A 1 179 ? 9.099 -2.755 -0.623 1.00 95.75 179 GLN A N 1
ATOM 1443 C CA . GLN A 1 179 ? 9.480 -4.107 -1.045 1.00 95.75 179 GLN A CA 1
ATOM 1444 C C . GLN A 1 179 ? 9.178 -4.371 -2.523 1.00 95.75 179 GLN A C 1
ATOM 1446 O O . GLN A 1 179 ? 9.936 -5.083 -3.185 1.00 95.75 179 GLN A O 1
ATOM 1451 N N . ALA A 1 180 ? 8.091 -3.797 -3.036 1.00 95.00 180 ALA A N 1
ATOM 1452 C CA . ALA A 1 180 ? 7.688 -3.928 -4.427 1.00 95.00 180 ALA A CA 1
ATOM 1453 C C . ALA A 1 180 ? 8.523 -3.041 -5.373 1.00 95.00 180 ALA A C 1
ATOM 1455 O O . ALA A 1 180 ? 8.862 -3.453 -6.484 1.00 95.00 180 ALA A O 1
ATOM 1456 N N . THR A 1 181 ? 8.893 -1.835 -4.935 1.00 94.56 181 THR A N 1
ATOM 1457 C CA . THR A 1 181 ? 9.582 -0.835 -5.771 1.00 94.56 181 THR A CA 1
ATOM 1458 C C . THR A 1 181 ? 11.109 -0.925 -5.735 1.00 94.56 181 THR A C 1
ATOM 1460 O O . THR A 1 181 ? 11.751 -0.576 -6.728 1.00 94.56 181 THR A O 1
ATOM 1463 N N . ASP A 1 182 ? 11.727 -1.428 -4.662 1.00 95.38 182 ASP A N 1
ATOM 1464 C CA . ASP A 1 182 ? 13.192 -1.551 -4.550 1.00 95.38 182 ASP A CA 1
ATOM 1465 C C . ASP A 1 182 ? 13.832 -2.383 -5.690 1.00 95.38 182 ASP A C 1
ATOM 1467 O O . ASP A 1 182 ? 14.831 -1.940 -6.276 1.00 95.38 182 ASP A O 1
ATOM 1471 N N . PRO A 1 183 ? 13.264 -3.535 -6.104 1.00 93.44 183 PRO A N 1
ATOM 1472 C CA . PRO A 1 183 ? 13.752 -4.273 -7.269 1.00 93.44 183 PRO A CA 1
ATOM 1473 C C . PRO A 1 183 ? 13.670 -3.470 -8.576 1.00 93.44 183 PRO A C 1
ATOM 1475 O O . PRO A 1 183 ? 14.610 -3.481 -9.376 1.00 93.44 183 PRO A O 1
ATOM 1478 N N . VAL A 1 184 ? 12.578 -2.726 -8.775 1.00 93.12 184 VAL A N 1
ATOM 1479 C CA . VAL A 1 184 ? 12.375 -1.862 -9.948 1.00 93.12 184 VAL A CA 1
ATOM 1480 C C . VAL A 1 184 ? 13.410 -0.738 -9.962 1.00 93.12 184 VAL A C 1
ATOM 1482 O O . VAL A 1 184 ? 14.069 -0.513 -10.978 1.00 93.12 184 VAL A O 1
ATOM 1485 N N . TYR A 1 185 ? 13.636 -0.090 -8.820 1.00 93.19 185 TYR A N 1
ATOM 1486 C CA . TYR A 1 185 ? 14.640 0.959 -8.667 1.00 93.19 185 TYR A CA 1
ATOM 1487 C C . TYR A 1 185 ? 16.053 0.478 -9.038 1.00 93.19 185 TYR A C 1
ATOM 1489 O O . TYR A 1 185 ? 16.800 1.176 -9.734 1.00 93.19 185 TYR A O 1
ATOM 1497 N N . LYS A 1 186 ? 16.424 -0.748 -8.646 1.00 93.25 186 LYS A N 1
ATOM 1498 C CA . LYS A 1 186 ? 17.709 -1.360 -9.031 1.00 93.25 186 LYS A CA 1
ATOM 1499 C C . LYS A 1 186 ? 17.831 -1.524 -10.549 1.00 93.25 186 LYS A C 1
ATOM 1501 O O . LYS A 1 186 ? 18.873 -1.175 -11.107 1.00 93.25 186 LYS A O 1
ATOM 1506 N N . ILE A 1 187 ? 16.767 -1.971 -11.222 1.00 91.94 187 ILE A N 1
ATOM 1507 C CA . ILE A 1 187 ? 16.728 -2.097 -12.689 1.00 91.94 187 ILE A CA 1
ATOM 1508 C C . ILE A 1 187 ? 16.899 -0.728 -13.357 1.00 91.94 187 ILE A C 1
ATOM 1510 O O . ILE A 1 187 ? 17.732 -0.588 -14.253 1.00 91.94 187 ILE A O 1
ATOM 1514 N N . ILE A 1 188 ? 16.169 0.291 -12.895 1.00 91.19 188 ILE A N 1
ATOM 1515 C CA . ILE A 1 188 ? 16.267 1.665 -13.413 1.00 91.19 188 ILE A CA 1
ATOM 1516 C C . ILE A 1 188 ? 17.707 2.170 -13.323 1.00 91.19 188 ILE A C 1
ATOM 1518 O O . ILE A 1 188 ? 18.259 2.689 -14.296 1.00 91.19 188 ILE A O 1
ATOM 1522 N N . LYS A 1 189 ? 18.348 1.985 -12.163 1.00 91.88 189 LYS A N 1
ATOM 1523 C CA . LYS A 1 189 ? 19.725 2.429 -11.930 1.00 91.88 189 LYS A CA 1
ATOM 1524 C C . LYS A 1 189 ? 20.718 1.745 -12.870 1.00 91.88 189 LYS A C 1
ATOM 1526 O O . LYS A 1 189 ? 21.610 2.414 -13.396 1.00 91.88 189 LYS A O 1
ATOM 1531 N N . GLU A 1 190 ? 20.573 0.439 -13.090 1.00 91.06 190 GLU A N 1
ATOM 1532 C CA . GLU A 1 190 ? 21.405 -0.312 -14.035 1.00 91.06 190 GLU A CA 1
ATOM 1533 C C . GLU A 1 190 ? 21.251 0.199 -15.469 1.00 91.06 190 GLU A C 1
ATOM 1535 O O . GLU A 1 190 ? 22.252 0.450 -16.140 1.00 91.06 190 GLU A O 1
ATOM 1540 N N . GLU A 1 191 ? 20.016 0.378 -15.932 1.00 86.31 191 GLU A N 1
ATOM 1541 C CA . GLU A 1 191 ? 19.730 0.825 -17.297 1.00 86.31 191 GLU A CA 1
ATOM 1542 C C . GLU A 1 191 ? 20.182 2.269 -17.531 1.00 86.31 191 GLU A C 1
ATOM 1544 O O . GLU A 1 191 ? 20.801 2.584 -18.548 1.00 86.31 191 GLU A O 1
ATOM 1549 N N . ASN A 1 192 ? 19.973 3.154 -16.557 1.00 88.19 192 ASN A N 1
ATOM 1550 C CA . ASN A 1 192 ? 20.460 4.530 -16.631 1.00 88.19 192 ASN A CA 1
ATOM 1551 C C . ASN A 1 192 ? 21.990 4.624 -16.552 1.00 88.19 192 ASN A C 1
ATOM 1553 O O . ASN A 1 192 ? 22.565 5.590 -17.058 1.00 88.19 192 ASN A O 1
ATOM 1557 N N . ARG A 1 193 ? 22.674 3.656 -15.929 1.00 88.25 193 ARG A N 1
ATOM 1558 C CA . ARG A 1 193 ? 24.140 3.562 -15.983 1.00 88.25 193 ARG A CA 1
ATOM 1559 C C . ARG A 1 193 ? 24.612 3.126 -17.373 1.00 88.25 193 ARG A C 1
ATOM 1561 O O . ARG A 1 193 ? 25.401 3.848 -17.969 1.00 88.25 193 ARG A O 1
ATOM 1568 N N . LYS A 1 194 ? 24.078 2.024 -17.911 1.00 84.81 194 LYS A N 1
ATOM 1569 C CA . LYS A 1 194 ? 24.443 1.515 -19.250 1.00 84.81 194 LYS A CA 1
ATOM 1570 C C . LYS A 1 194 ? 24.221 2.553 -20.348 1.00 84.81 194 LYS A C 1
ATOM 1572 O O . LYS A 1 194 ? 25.067 2.720 -21.216 1.00 84.81 194 LYS A O 1
ATOM 1577 N N . ASN A 1 195 ? 23.097 3.270 -20.288 1.00 81.56 195 ASN A N 1
ATOM 1578 C CA . ASN A 1 195 ? 22.793 4.322 -21.254 1.00 81.56 195 ASN A CA 1
ATOM 1579 C C . ASN A 1 195 ? 23.846 5.438 -21.226 1.00 81.56 195 ASN A C 1
ATOM 1581 O O . ASN A 1 195 ? 24.259 5.894 -22.283 1.00 81.56 195 ASN A O 1
ATOM 1585 N N . ARG A 1 196 ? 24.306 5.858 -20.038 1.00 84.50 196 ARG A N 1
ATOM 1586 C CA . ARG A 1 196 ? 25.370 6.870 -19.911 1.00 84.50 196 ARG A CA 1
ATOM 1587 C C . ARG A 1 196 ? 26.695 6.377 -20.487 1.00 84.50 196 ARG A C 1
ATOM 1589 O O . ARG A 1 196 ? 27.255 7.050 -21.338 1.00 84.50 196 ARG A O 1
ATOM 1596 N N . GLU A 1 197 ? 27.115 5.171 -20.111 1.00 82.56 197 GLU A N 1
ATOM 1597 C CA . GLU A 1 197 ? 28.346 4.549 -20.624 1.00 82.56 197 GLU A CA 1
ATOM 1598 C C . GLU A 1 197 ? 28.332 4.419 -22.158 1.00 82.56 197 GLU A C 1
ATOM 1600 O O . GLU A 1 197 ? 29.346 4.655 -22.808 1.00 82.56 197 GLU A O 1
ATOM 1605 N N . PHE A 1 198 ? 27.180 4.098 -22.758 1.00 74.19 198 PHE A N 1
ATOM 1606 C CA . PHE A 1 198 ? 27.030 4.046 -24.214 1.00 74.19 198 PHE A CA 1
ATOM 1607 C C . PHE A 1 198 ? 27.231 5.414 -24.883 1.00 74.19 198 PHE A C 1
ATOM 1609 O O . PHE A 1 198 ? 27.921 5.500 -25.897 1.00 74.19 198 PHE A O 1
ATOM 1616 N N . PHE A 1 199 ? 26.650 6.482 -24.325 1.00 72.00 199 PHE A N 1
ATOM 1617 C CA . PHE A 1 199 ? 26.808 7.832 -24.875 1.00 72.00 199 PHE A CA 1
ATOM 1618 C C . PHE A 1 199 ? 28.224 8.385 -24.680 1.00 72.00 199 PHE A C 1
ATOM 1620 O O . PHE A 1 199 ? 28.712 9.070 -25.573 1.00 72.00 199 PHE A O 1
ATOM 1627 N N . ASP A 1 200 ? 28.900 8.037 -23.582 1.00 72.69 200 ASP A N 1
ATOM 1628 C CA . ASP A 1 200 ? 30.286 8.449 -23.320 1.00 72.69 200 ASP A CA 1
ATOM 1629 C C . ASP A 1 200 ? 31.295 7.769 -24.267 1.00 72.69 200 ASP A C 1
ATOM 1631 O O . ASP A 1 200 ? 32.340 8.338 -24.561 1.00 72.69 200 ASP A O 1
ATOM 1635 N N . ILE A 1 201 ? 30.995 6.563 -24.765 1.00 63.88 201 ILE A N 1
ATOM 1636 C CA . ILE A 1 201 ? 31.823 5.850 -25.760 1.00 63.88 201 ILE A CA 1
ATOM 1637 C C . ILE A 1 201 ? 31.564 6.359 -27.190 1.00 63.88 201 ILE A C 1
ATOM 1639 O O . ILE A 1 201 ? 32.417 6.213 -28.066 1.00 63.88 201 ILE A O 1
ATOM 1643 N N . ALA A 1 202 ? 30.380 6.918 -27.446 1.00 54.75 202 ALA A N 1
ATOM 1644 C CA . ALA A 1 202 ? 29.964 7.392 -28.766 1.00 54.75 202 ALA A CA 1
ATOM 1645 C C . ALA A 1 202 ? 30.339 8.862 -29.057 1.00 54.75 202 ALA A C 1
ATOM 1647 O O . ALA A 1 202 ? 30.137 9.308 -30.190 1.00 54.75 202 ALA A O 1
ATOM 1648 N N . ALA A 1 203 ? 30.840 9.596 -28.057 1.00 53.59 203 ALA A N 1
ATOM 1649 C CA . ALA A 1 203 ? 31.288 10.991 -28.137 1.00 53.59 203 ALA A CA 1
ATOM 1650 C C . ALA A 1 203 ? 32.810 11.095 -28.327 1.00 53.59 203 ALA A C 1
ATOM 1652 O O . ALA A 1 203 ? 33.235 12.023 -29.053 1.00 53.59 203 ALA A O 1
#

Radius of gyration: 20.61 Å; Cα contacts (8 Å, |Δi|>4): 191; chains: 1; bounding box: 53×33×60 Å

Organism: NCBI:txid595502

Nearest PDB structures (foldseek):
  7ubn-assembly1_Q  TM=5.312E-01  e=2.191E-01  Escherichia coli
  2b5u-assembly2_C  TM=1.904E-01  e=6.885E+00  Escherichia coli

pLDDT: mean 83.66, std 18.06, range [31.86, 98.31]

Solvent-accessible surface area (backbone atoms only — not comparable to full-atom values): 11406 Å² total; per-residue (Å²): 129,66,62,82,50,40,58,63,38,48,33,48,20,62,70,43,51,83,76,48,70,69,54,56,53,34,44,74,70,68,43,85,67,82,72,80,76,75,96,49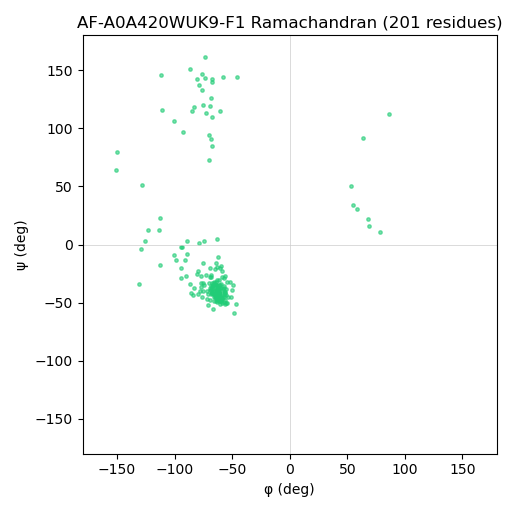,104,71,71,66,64,54,62,86,28,49,68,57,37,59,46,47,60,48,25,50,77,78,39,44,53,37,32,17,38,49,40,28,56,46,31,64,86,43,77,68,15,68,75,22,41,65,49,27,41,51,48,31,46,55,42,28,52,70,72,39,88,60,53,91,76,51,54,66,79,54,47,57,53,50,50,50,44,35,46,50,43,52,55,54,41,48,75,36,81,81,72,78,64,80,81,82,50,64,65,56,52,28,48,51,33,32,75,79,67,70,42,82,54,68,60,95,47,28,82,82,78,40,45,69,58,49,53,38,27,50,52,20,42,52,50,48,47,47,68,37,35,52,64,46,38,52,52,43,53,52,53,46,47,53,54,49,56,53,52,68,74,74,108